Protein AF-A0A3D4BCI6-F1 (afdb_monomer_lite)

pLDDT: mean 90.03, std 11.07, range [47.66, 98.62]

Structure (mmCIF, N/CA/C/O backbone):
data_AF-A0A3D4BCI6-F1
#
_entry.id   AF-A0A3D4BCI6-F1
#
loop_
_atom_site.group_PDB
_atom_site.id
_atom_site.type_symbol
_atom_site.label_atom_id
_atom_site.label_alt_id
_atom_site.label_comp_id
_atom_site.label_asym_id
_atom_site.label_entity_id
_atom_site.label_seq_id
_atom_site.pdbx_PDB_ins_code
_atom_site.Cartn_x
_atom_site.Cartn_y
_atom_site.Cartn_z
_atom_site.occupancy
_atom_site.B_iso_or_equiv
_atom_site.auth_seq_id
_atom_site.auth_comp_id
_atom_site.auth_asym_id
_atom_site.auth_atom_id
_atom_site.pdbx_PDB_model_num
ATOM 1 N N . MET A 1 1 ? -15.503 10.669 13.303 1.00 95.12 1 MET A N 1
ATOM 2 C CA . MET A 1 1 ? -15.688 9.201 13.239 1.00 95.12 1 MET A CA 1
ATOM 3 C C . MET A 1 1 ? -15.491 8.519 14.585 1.00 95.12 1 MET A C 1
ATOM 5 O O . MET A 1 1 ? -16.188 7.546 14.824 1.00 95.12 1 MET A O 1
ATOM 9 N N . GLU A 1 2 ? -14.625 9.018 15.475 1.00 93.50 2 GLU A N 1
ATOM 10 C CA . GLU A 1 2 ? -14.423 8.429 16.815 1.00 93.50 2 GLU A CA 1
ATOM 11 C C . GLU A 1 2 ? -15.721 8.268 17.620 1.00 93.50 2 GLU A C 1
ATOM 13 O O . GLU A 1 2 ? -16.000 7.179 18.105 1.00 93.50 2 GLU A O 1
ATOM 18 N N . GLU A 1 3 ? -16.567 9.299 17.674 1.00 96.69 3 GLU A N 1
ATOM 19 C CA . GLU A 1 3 ? -17.867 9.229 18.364 1.00 96.69 3 GLU A CA 1
ATOM 20 C C . GLU A 1 3 ? -18.794 8.141 17.795 1.00 96.69 3 GLU A C 1
ATOM 22 O O . GLU A 1 3 ? -19.522 7.480 18.533 1.00 96.69 3 GLU A O 1
ATOM 27 N N . VAL A 1 4 ? -18.755 7.921 16.475 1.00 96.75 4 VAL A N 1
ATOM 28 C CA . VAL A 1 4 ? -19.547 6.877 15.806 1.00 96.75 4 VAL A CA 1
ATOM 29 C C . VAL A 1 4 ? -19.015 5.498 16.184 1.00 96.75 4 VAL A C 1
ATOM 31 O O . VAL A 1 4 ? -19.797 4.635 16.567 1.00 96.75 4 VAL A O 1
ATOM 34 N N . ALA A 1 5 ? -17.696 5.305 16.143 1.00 97.00 5 ALA A N 1
ATOM 35 C CA . ALA A 1 5 ? -17.065 4.056 16.560 1.00 97.00 5 ALA A CA 1
ATOM 36 C C . ALA A 1 5 ? -17.330 3.735 18.042 1.00 97.00 5 ALA A C 1
ATOM 38 O O . ALA A 1 5 ? -17.563 2.579 18.382 1.00 97.00 5 ALA A O 1
ATOM 39 N N . GLN A 1 6 ? -17.372 4.745 18.916 1.00 96.81 6 GLN A N 1
ATOM 40 C CA . GLN A 1 6 ? -17.729 4.568 20.328 1.00 96.81 6 GLN A CA 1
ATOM 41 C C . GLN A 1 6 ? -19.203 4.201 20.523 1.00 96.81 6 GLN A C 1
ATOM 43 O O . GLN A 1 6 ? -19.523 3.376 21.374 1.00 96.81 6 GLN A O 1
ATOM 48 N N . ARG A 1 7 ? -20.109 4.802 19.742 1.00 98.19 7 ARG A N 1
ATOM 49 C CA . ARG A 1 7 ? -21.543 4.483 19.793 1.00 98.19 7 ARG A CA 1
ATOM 50 C C . ARG A 1 7 ? -21.854 3.093 19.225 1.00 98.19 7 ARG A C 1
ATOM 52 O O . ARG A 1 7 ? -22.807 2.471 19.682 1.00 98.19 7 ARG A O 1
ATOM 59 N N . TYR A 1 8 ? -21.064 2.616 18.264 1.00 97.50 8 TYR A N 1
ATOM 60 C CA . TYR A 1 8 ? -21.244 1.325 17.595 1.00 97.50 8 TYR A CA 1
ATOM 61 C C . TYR A 1 8 ? -19.971 0.461 17.692 1.00 97.50 8 TYR A C 1
ATOM 63 O O . TYR A 1 8 ? -19.312 0.221 16.677 1.00 97.50 8 TYR A O 1
ATOM 71 N N . PRO A 1 9 ? -19.603 -0.024 18.895 1.00 96.75 9 PRO A N 1
ATOM 72 C CA . PRO A 1 9 ? -18.350 -0.758 19.116 1.00 96.75 9 PRO A CA 1
ATOM 73 C C . PRO A 1 9 ? -18.274 -2.092 18.353 1.00 96.75 9 PRO A C 1
ATOM 75 O O . PRO A 1 9 ? -17.184 -2.591 18.067 1.00 96.75 9 PRO A O 1
ATOM 78 N N . ASP A 1 10 ? -19.426 -2.658 17.987 1.00 97.38 10 ASP A N 1
ATOM 79 C CA . ASP A 1 10 ? -19.514 -3.920 17.250 1.00 97.38 10 ASP A CA 1
ATOM 80 C C . ASP A 1 10 ? -19.589 -3.763 15.73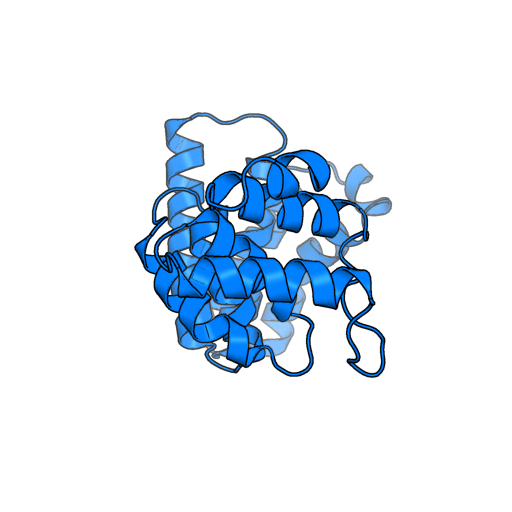1 1.00 97.38 10 ASP A C 1
ATOM 82 O O . ASP A 1 10 ? -19.433 -4.743 15.004 1.00 97.38 10 ASP A O 1
ATOM 86 N N . ASP A 1 11 ? -19.761 -2.537 15.235 1.00 98.19 11 ASP A N 1
ATOM 87 C CA . ASP A 1 11 ? -19.694 -2.263 13.805 1.00 98.19 11 ASP A CA 1
ATOM 88 C C . ASP A 1 11 ? -18.226 -2.139 13.372 1.00 98.19 11 ASP A C 1
ATOM 90 O O . ASP A 1 11 ? -17.582 -1.094 13.510 1.00 98.19 11 ASP A O 1
ATOM 94 N N . LEU A 1 12 ? -17.691 -3.231 12.827 1.00 98.50 12 LEU A N 1
ATOM 95 C CA . LEU A 1 12 ? -16.311 -3.314 12.349 1.00 98.50 12 LEU A CA 1
ATOM 96 C C . LEU A 1 12 ? -16.007 -2.343 11.197 1.00 98.50 12 LEU A C 1
ATOM 98 O O . LEU A 1 12 ? -14.863 -1.892 11.054 1.00 98.50 12 LEU A O 1
ATOM 102 N N . HIS A 1 13 ? -17.008 -1.968 10.395 1.00 97.94 13 HIS A N 1
ATOM 103 C CA . HIS A 1 13 ? -16.844 -0.942 9.368 1.00 97.94 13 HIS A CA 1
ATOM 104 C C . HIS A 1 13 ? -16.723 0.443 10.004 1.00 97.94 13 HIS A C 1
ATOM 106 O O . HIS A 1 13 ? -15.848 1.211 9.604 1.00 97.94 13 HIS A O 1
ATOM 112 N N . ALA A 1 14 ? -17.523 0.750 11.030 1.00 98.12 14 ALA A N 1
ATOM 113 C CA . ALA A 1 14 ? -17.400 1.995 11.788 1.00 98.12 14 ALA A CA 1
ATOM 114 C C . ALA A 1 14 ? -16.026 2.113 12.470 1.00 98.12 14 ALA A C 1
ATOM 116 O O . ALA A 1 14 ? -15.395 3.170 12.380 1.00 98.12 14 ALA A O 1
ATOM 117 N N . GLN A 1 15 ? -15.525 1.025 13.070 1.00 98.44 15 GLN A N 1
ATOM 118 C CA . GLN A 1 15 ? -14.171 0.980 13.639 1.00 98.44 15 GLN A CA 1
ATOM 119 C C . GLN A 1 15 ? -13.104 1.234 12.558 1.00 98.44 15 GLN A C 1
ATOM 121 O O . GLN A 1 15 ? -12.236 2.095 12.710 1.00 98.44 15 GLN A O 1
ATOM 126 N N . THR A 1 16 ? -13.208 0.549 11.415 1.00 98.38 16 THR A N 1
ATOM 127 C CA . THR A 1 16 ? -12.274 0.707 10.287 1.00 98.38 16 THR A CA 1
ATOM 128 C C . THR A 1 16 ? -12.272 2.135 9.734 1.00 98.38 16 THR A C 1
ATOM 130 O O . THR A 1 16 ? -11.212 2.709 9.485 1.00 98.38 16 THR A O 1
ATOM 133 N N . LEU A 1 17 ? -13.448 2.746 9.569 1.00 98.06 17 LEU A N 1
ATOM 134 C CA . LEU A 1 17 ? -13.576 4.124 9.091 1.00 98.06 17 LEU A CA 1
ATOM 135 C C . LEU A 1 17 ? -13.069 5.146 10.115 1.00 98.06 17 LEU A C 1
ATOM 137 O O . LEU A 1 17 ? -12.556 6.195 9.724 1.00 98.06 17 LEU A O 1
ATOM 141 N N . ALA A 1 18 ? -13.174 4.861 11.416 1.00 97.81 18 ALA A N 1
ATOM 142 C CA . ALA A 1 18 ? -12.564 5.695 12.445 1.00 97.81 18 ALA A CA 1
ATOM 143 C C . ALA A 1 18 ? -11.034 5.667 12.369 1.00 97.81 18 ALA A C 1
ATOM 145 O O . ALA A 1 18 ? -10.425 6.738 12.368 1.00 97.81 18 ALA A O 1
ATOM 146 N N . ALA A 1 19 ? -10.424 4.491 12.194 1.00 97.50 19 ALA A N 1
ATOM 147 C CA . ALA A 1 19 ? -8.986 4.378 11.947 1.00 97.50 19 ALA A CA 1
ATOM 148 C C . ALA A 1 19 ? -8.566 5.145 10.680 1.00 97.50 19 ALA A C 1
ATOM 150 O O . ALA A 1 19 ? -7.650 5.966 10.724 1.00 97.50 19 ALA A O 1
ATOM 151 N N . ALA A 1 20 ? -9.289 4.961 9.570 1.00 96.50 20 ALA A N 1
ATOM 152 C CA . ALA A 1 20 ? -9.023 5.668 8.316 1.00 96.50 20 ALA A CA 1
ATOM 153 C C . ALA A 1 20 ? -9.129 7.198 8.462 1.00 96.50 20 ALA A C 1
ATOM 155 O O . ALA A 1 20 ? -8.315 7.946 7.915 1.00 96.50 20 ALA A O 1
ATOM 156 N N . ALA A 1 21 ? -10.105 7.686 9.233 1.00 95.81 21 ALA A N 1
ATOM 157 C CA . ALA A 1 21 ? -10.249 9.110 9.514 1.00 95.81 21 ALA A CA 1
ATOM 158 C C . ALA A 1 21 ? -9.054 9.663 10.309 1.00 95.81 21 ALA A C 1
ATOM 160 O O . ALA A 1 21 ? -8.553 10.732 9.967 1.00 95.81 21 ALA A O 1
ATOM 161 N N . MET A 1 22 ? -8.559 8.931 11.315 1.00 95.50 22 MET A N 1
ATOM 162 C CA . MET A 1 22 ? -7.341 9.303 12.052 1.00 95.50 22 MET A CA 1
ATOM 163 C C . MET A 1 22 ? -6.108 9.310 11.140 1.00 95.50 22 MET A C 1
ATOM 165 O O . MET A 1 22 ? -5.292 10.227 11.193 1.00 95.50 22 MET A O 1
ATOM 169 N N . MET A 1 23 ? -5.975 8.321 10.255 1.00 95.00 23 MET A N 1
ATOM 170 C CA . MET A 1 23 ? -4.878 8.270 9.284 1.00 95.00 23 MET A CA 1
ATOM 171 C C . MET A 1 23 ? -4.878 9.502 8.364 1.00 95.00 23 MET A C 1
ATOM 173 O O . MET A 1 23 ? -3.828 10.104 8.131 1.00 95.00 23 MET A O 1
ATOM 177 N N . ASN A 1 24 ? -6.050 9.944 7.903 1.00 92.88 24 ASN A N 1
ATOM 178 C CA . ASN A 1 24 ? -6.176 11.095 7.007 1.00 92.88 24 ASN A CA 1
ATOM 179 C C . ASN A 1 24 ? -5.836 12.445 7.666 1.00 92.88 24 ASN A C 1
ATOM 181 O O . ASN A 1 24 ? -5.431 13.376 6.968 1.00 92.88 24 ASN A O 1
ATOM 185 N N . THR A 1 25 ? -5.937 12.574 8.993 1.00 91.25 25 THR A N 1
ATOM 186 C CA . THR A 1 25 ? -5.617 13.827 9.706 1.00 91.25 25 THR A CA 1
ATOM 187 C C . THR A 1 25 ? -4.131 13.988 10.043 1.00 91.25 25 THR A C 1
ATOM 189 O O . THR A 1 25 ? -3.723 15.041 10.530 1.00 91.25 25 THR A O 1
ATOM 192 N N . THR A 1 26 ? -3.286 12.999 9.730 1.00 84.31 26 THR A N 1
ATOM 193 C CA . THR A 1 26 ? -1.854 12.984 10.108 1.00 84.31 26 THR A CA 1
ATOM 194 C C . THR A 1 26 ? -0.887 13.205 8.944 1.00 84.31 26 THR A C 1
ATOM 196 O O . THR A 1 26 ? 0.327 13.091 9.112 1.00 84.31 26 THR A O 1
ATOM 199 N N . ARG A 1 27 ? -1.401 13.546 7.752 1.00 84.25 27 ARG A N 1
ATOM 200 C CA . ARG A 1 27 ? -0.608 13.736 6.518 1.00 84.25 27 ARG A CA 1
ATOM 201 C C . ARG A 1 27 ? 0.323 12.553 6.198 1.00 84.25 27 ARG A C 1
ATOM 203 O O . ARG A 1 27 ? 1.381 12.765 5.615 1.00 84.25 27 ARG A O 1
ATOM 210 N N . TRP A 1 28 ? -0.072 11.331 6.565 1.00 80.12 28 TRP A N 1
ATOM 211 C CA . TRP A 1 28 ? 0.686 10.099 6.297 1.00 80.12 28 TRP A CA 1
ATOM 212 C C . TRP A 1 28 ? 2.070 10.038 6.970 1.00 80.12 28 TRP A C 1
ATOM 214 O O . TRP A 1 28 ? 2.946 9.287 6.551 1.00 80.12 28 TRP A O 1
ATOM 224 N N . VAL A 1 29 ? 2.274 10.810 8.044 1.00 88.19 29 VAL A N 1
ATOM 225 C CA . VAL A 1 29 ? 3.477 10.742 8.885 1.00 88.19 29 VAL A CA 1
ATOM 226 C C . VAL A 1 29 ? 3.119 10.013 10.178 1.00 88.19 29 VAL A C 1
ATOM 228 O O . VAL A 1 29 ? 2.833 10.647 11.190 1.00 88.19 29 VAL A O 1
ATOM 231 N N . TYR A 1 30 ? 3.095 8.681 10.137 1.00 93.69 30 TYR A N 1
ATOM 232 C CA . TYR A 1 30 ? 2.622 7.844 11.250 1.00 93.69 30 TYR A CA 1
ATOM 233 C C . TYR A 1 30 ? 3.707 7.537 12.291 1.00 93.69 30 TYR A C 1
ATOM 235 O O . TYR A 1 30 ? 3.432 7.475 13.490 1.00 93.69 30 TYR A O 1
ATOM 243 N N . TRP A 1 31 ? 4.951 7.400 11.850 1.00 94.81 31 TRP A N 1
ATOM 244 C CA . TRP A 1 31 ? 6.077 7.003 12.692 1.00 94.81 31 TRP A CA 1
ATOM 245 C C . TRP A 1 31 ? 7.062 8.164 12.834 1.00 94.81 31 TRP A C 1
ATOM 247 O O . TRP A 1 31 ? 7.211 8.997 11.932 1.00 94.81 31 TRP A O 1
ATOM 257 N N . ASN A 1 32 ? 7.705 8.268 13.991 1.00 94.25 32 ASN A N 1
ATOM 258 C CA . ASN A 1 32 ? 8.796 9.208 14.215 1.00 94.25 32 ASN A CA 1
ATOM 259 C C . ASN A 1 32 ? 10.079 8.701 13.535 1.00 94.25 32 ASN A C 1
ATOM 261 O O . ASN A 1 32 ? 10.172 7.550 13.112 1.00 94.25 32 ASN A O 1
ATOM 265 N N . LYS A 1 33 ? 11.093 9.567 13.418 1.00 91.44 33 LYS A N 1
ATOM 266 C CA . LYS A 1 33 ? 12.367 9.214 12.758 1.00 91.44 33 LYS A CA 1
ATOM 267 C C . LYS A 1 33 ? 13.111 8.070 13.451 1.00 91.44 33 LYS A C 1
ATOM 269 O O . LYS A 1 33 ? 13.842 7.344 12.790 1.00 91.44 33 LYS A O 1
ATOM 274 N N . ASP A 1 34 ? 12.930 7.932 14.760 1.00 93.56 34 ASP A N 1
ATOM 275 C CA . ASP A 1 34 ? 13.477 6.840 15.569 1.00 93.56 34 ASP A CA 1
ATOM 276 C C . ASP A 1 34 ? 12.656 5.542 15.461 1.00 93.56 34 ASP A C 1
ATOM 278 O O . ASP A 1 34 ? 13.017 4.543 16.074 1.00 93.56 34 ASP A O 1
ATOM 282 N N . GLY A 1 35 ? 11.572 5.550 14.676 1.00 92.75 35 GLY A N 1
ATOM 283 C CA . GLY A 1 35 ? 10.663 4.428 14.476 1.00 92.75 35 GLY A CA 1
ATOM 284 C C . GLY A 1 35 ? 9.592 4.256 15.547 1.00 92.75 35 GLY A C 1
ATOM 285 O O . GLY A 1 35 ? 8.781 3.344 15.415 1.00 92.75 35 GLY A O 1
ATOM 286 N N . SER A 1 36 ? 9.538 5.118 16.567 1.00 95.25 36 SER A N 1
ATOM 287 C CA . SER A 1 36 ? 8.447 5.097 17.548 1.00 95.25 36 SER A CA 1
ATOM 288 C C . SER A 1 36 ? 7.122 5.553 16.913 1.00 95.25 36 SER A C 1
ATOM 290 O O . SER A 1 36 ? 7.121 6.445 16.052 1.00 95.25 36 SER A O 1
ATOM 292 N N . PRO A 1 37 ? 5.974 4.966 17.292 1.00 95.12 37 PRO A N 1
ATOM 293 C CA . PRO A 1 37 ? 4.683 5.435 16.809 1.00 95.12 37 PRO A CA 1
ATOM 294 C C . PRO A 1 37 ? 4.356 6.806 17.408 1.00 95.12 37 PRO A C 1
ATOM 296 O O . PRO A 1 37 ? 4.706 7.129 18.543 1.00 95.12 37 PRO A O 1
ATOM 299 N N . LYS A 1 38 ? 3.639 7.640 16.654 1.00 94.44 38 LYS A N 1
ATOM 300 C CA . LYS A 1 38 ? 2.977 8.814 17.240 1.00 94.44 38 LYS A CA 1
ATOM 301 C C . LYS A 1 38 ? 1.773 8.365 18.081 1.00 94.44 38 LYS A C 1
ATOM 303 O O . LYS A 1 38 ? 1.166 7.352 17.741 1.00 94.44 38 LYS A O 1
ATOM 308 N N . PRO A 1 39 ? 1.313 9.156 19.069 1.00 94.00 39 PRO A N 1
ATOM 309 C CA . PRO A 1 39 ? 0.165 8.773 19.900 1.00 94.00 39 PRO A CA 1
ATOM 310 C C . PRO A 1 39 ? -1.111 8.447 19.107 1.00 94.00 39 PRO A C 1
ATOM 312 O O . PRO A 1 39 ? -1.875 7.557 19.461 1.00 94.00 39 PRO A O 1
ATOM 315 N N . ILE A 1 40 ? -1.359 9.160 18.004 1.00 94.06 40 ILE A N 1
ATOM 316 C CA . ILE A 1 40 ? -2.496 8.874 17.115 1.00 94.06 40 ILE A CA 1
ATOM 317 C C . ILE A 1 40 ? -2.308 7.579 16.311 1.00 94.06 40 ILE A C 1
ATOM 319 O O . ILE A 1 40 ? -3.288 6.902 16.018 1.00 94.06 40 ILE A O 1
ATOM 323 N N . THR A 1 41 ? -1.062 7.213 16.009 1.00 95.69 41 THR A N 1
ATOM 324 C CA . THR A 1 41 ? -0.702 5.975 15.310 1.00 95.69 41 THR A CA 1
ATOM 325 C C . THR A 1 41 ? -0.986 4.756 16.154 1.00 95.69 41 THR A C 1
ATOM 327 O O . THR A 1 41 ? -1.620 3.831 15.664 1.00 95.69 41 THR A O 1
ATOM 330 N N . GLU A 1 42 ? -0.617 4.784 17.434 1.00 95.56 42 GLU A N 1
ATOM 331 C CA . GLU A 1 42 ? -0.949 3.703 18.369 1.00 95.56 42 GLU A CA 1
ATOM 332 C C . GLU A 1 42 ? -2.460 3.444 18.401 1.00 95.56 42 GLU A C 1
ATOM 334 O O . GLU A 1 42 ? -2.894 2.298 18.322 1.00 95.56 42 GLU A O 1
ATOM 339 N N . LYS A 1 43 ? -3.268 4.514 18.420 1.00 95.69 43 LYS A N 1
ATOM 340 C CA . LYS A 1 43 ? -4.732 4.412 18.435 1.00 95.69 43 LYS A CA 1
ATOM 341 C C . LYS A 1 43 ? -5.290 3.728 17.190 1.00 95.69 43 LYS A C 1
ATOM 343 O O . LYS A 1 43 ? -6.058 2.779 17.324 1.00 95.69 43 LYS A O 1
ATOM 348 N N . PHE A 1 44 ? -4.948 4.202 15.988 1.00 96.44 44 PHE A N 1
ATOM 349 C CA . PHE A 1 44 ? -5.527 3.615 14.776 1.00 96.44 44 PHE A CA 1
ATOM 350 C C . PHE A 1 44 ? -4.940 2.238 14.451 1.00 96.44 44 PHE A C 1
ATOM 352 O O . PHE A 1 44 ? -5.660 1.411 13.902 1.00 96.44 44 PHE A O 1
ATOM 359 N N . VAL A 1 45 ? -3.678 1.960 14.807 1.00 97.62 45 VAL A N 1
ATOM 360 C CA . VAL A 1 45 ? -3.079 0.623 14.652 1.00 97.62 45 VAL A CA 1
ATOM 361 C C . VAL A 1 45 ? -3.810 -0.378 15.540 1.00 97.62 45 VAL A C 1
ATOM 363 O O . VAL A 1 45 ? -4.317 -1.365 15.018 1.00 97.62 45 VAL A O 1
ATOM 366 N N . ALA A 1 46 ? -3.967 -0.081 16.835 1.00 97.31 46 ALA A N 1
ATOM 367 C CA . ALA A 1 46 ? -4.688 -0.956 17.760 1.00 97.31 46 ALA A CA 1
ATOM 368 C C . ALA A 1 46 ? -6.142 -1.188 17.318 1.00 97.31 46 ALA A C 1
ATOM 370 O O . ALA A 1 46 ? -6.668 -2.295 17.423 1.00 97.31 46 ALA A O 1
ATOM 371 N N . LEU A 1 47 ? -6.789 -0.153 16.772 1.00 97.62 47 LEU A N 1
ATOM 372 C CA . LEU A 1 47 ? -8.148 -0.266 16.256 1.00 97.62 47 LEU A CA 1
ATOM 373 C C . LEU A 1 47 ? -8.232 -1.198 15.038 1.00 97.62 47 LEU A C 1
ATOM 375 O O . LEU A 1 47 ? -9.116 -2.049 14.976 1.00 97.62 47 LEU A O 1
ATOM 379 N N . LEU A 1 48 ? -7.305 -1.068 14.084 1.00 98.50 48 LEU A N 1
ATOM 380 C CA . LEU A 1 48 ? -7.234 -1.945 12.912 1.00 98.50 48 LEU A CA 1
ATOM 381 C C . LEU A 1 48 ? -6.906 -3.390 13.304 1.00 98.50 48 LEU A C 1
ATOM 383 O O . LEU A 1 48 ? -7.502 -4.310 12.752 1.00 98.50 48 LEU A O 1
ATOM 387 N N . GLU A 1 49 ? -6.001 -3.596 14.262 1.00 98.38 49 GLU A N 1
ATOM 388 C CA . GLU A 1 49 ? -5.645 -4.924 14.775 1.00 98.38 49 GLU A CA 1
ATOM 389 C C . GLU A 1 49 ? -6.833 -5.599 15.460 1.00 98.38 49 GLU A C 1
ATOM 391 O O . GLU A 1 49 ? -7.134 -6.750 15.150 1.00 98.38 49 GLU A O 1
ATOM 396 N N . SER A 1 50 ? -7.573 -4.860 16.293 1.00 98.19 50 SER A N 1
ATOM 397 C CA . SER A 1 50 ? -8.805 -5.356 16.914 1.00 98.19 50 SER A CA 1
ATOM 398 C C . SER A 1 50 ? -9.850 -5.767 15.873 1.00 98.19 50 SER A C 1
ATOM 400 O O . SER A 1 50 ? -10.506 -6.798 16.019 1.00 98.19 50 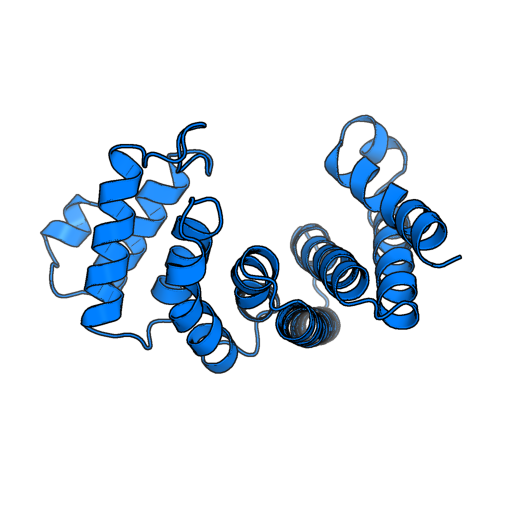SER A O 1
ATOM 402 N N . VAL A 1 51 ? -9.994 -5.002 14.786 1.00 98.62 51 VAL A N 1
ATOM 403 C CA . VAL A 1 51 ? -10.902 -5.380 13.696 1.00 98.62 51 VAL A CA 1
ATOM 404 C C . VAL A 1 51 ? -10.402 -6.626 12.961 1.00 98.62 51 VAL A C 1
ATOM 406 O O . VAL A 1 51 ? -11.204 -7.514 12.700 1.00 98.62 51 VAL A O 1
ATOM 409 N N . ILE A 1 52 ? -9.103 -6.730 12.663 1.00 98.56 52 ILE A N 1
ATOM 410 C CA . ILE A 1 52 ? -8.513 -7.902 11.988 1.00 98.56 52 ILE A CA 1
ATOM 411 C C . ILE A 1 52 ? -8.685 -9.178 12.820 1.00 98.56 52 ILE A C 1
ATOM 413 O O . ILE A 1 52 ? -8.909 -10.244 12.248 1.00 98.56 52 ILE A O 1
ATOM 417 N N . GLU A 1 53 ? -8.572 -9.084 14.145 1.00 98.25 53 GLU A N 1
ATOM 418 C CA . GLU A 1 53 ? -8.796 -10.210 15.055 1.00 98.25 53 GLU A CA 1
ATOM 419 C C . GLU A 1 53 ? -10.249 -10.702 15.005 1.00 98.25 53 GLU A C 1
ATOM 421 O O . GLU A 1 53 ? -10.497 -11.908 15.016 1.00 98.25 53 GLU A O 1
ATOM 426 N N . ARG A 1 54 ? -11.210 -9.776 14.899 1.00 98.38 54 ARG A N 1
ATOM 427 C CA . ARG A 1 54 ? -12.650 -10.080 14.870 1.00 98.38 54 ARG A CA 1
ATOM 428 C C . ARG A 1 54 ? -13.139 -10.533 13.495 1.00 98.38 54 ARG A C 1
ATOM 430 O O . ARG A 1 54 ? -13.955 -11.446 13.415 1.00 98.38 54 ARG A O 1
ATOM 437 N N . ASP A 1 55 ? -12.656 -9.902 12.429 1.00 98.25 55 ASP A N 1
ATOM 438 C CA . ASP A 1 55 ? -12.931 -10.279 11.044 1.00 98.25 55 ASP A CA 1
ATOM 439 C C . ASP A 1 55 ? -11.733 -9.947 10.129 1.00 98.25 55 ASP A C 1
ATOM 441 O O . ASP A 1 55 ? -11.567 -8.811 9.666 1.00 98.25 55 ASP A O 1
ATOM 445 N N . PRO A 1 56 ? -10.901 -10.946 9.787 1.00 97.75 56 PRO A N 1
ATOM 446 C CA . PRO A 1 56 ? -9.744 -10.737 8.928 1.00 97.75 56 PRO A CA 1
ATOM 447 C C . PRO A 1 56 ? -10.115 -10.575 7.446 1.00 97.75 56 PRO A C 1
ATOM 449 O O . PRO A 1 56 ? -9.219 -10.343 6.630 1.00 97.75 56 PRO A O 1
ATOM 452 N N . THR A 1 57 ? -11.386 -10.726 7.060 1.00 97.06 57 THR A N 1
ATOM 453 C CA . THR A 1 57 ? -11.837 -10.690 5.658 1.00 97.06 57 THR A CA 1
ATOM 454 C C . THR A 1 57 ? -12.214 -9.291 5.176 1.00 97.06 57 THR A C 1
ATOM 456 O O . THR A 1 57 ? -12.402 -9.079 3.978 1.00 97.06 57 THR A O 1
ATOM 459 N N . LEU A 1 58 ? -12.245 -8.300 6.073 1.00 97.38 58 LEU A N 1
ATOM 460 C CA . LEU A 1 58 ? -12.574 -6.926 5.714 1.00 97.38 58 LEU A CA 1
ATOM 461 C C . LEU A 1 58 ? -11.472 -6.284 4.864 1.00 97.38 58 LEU A C 1
ATOM 463 O O . LEU A 1 58 ? -10.386 -5.933 5.340 1.00 97.38 58 LEU A O 1
ATOM 467 N N . THR A 1 59 ? -11.779 -6.087 3.581 1.00 96.75 59 THR A N 1
ATOM 468 C CA . THR A 1 59 ? -10.887 -5.478 2.583 1.00 96.75 59 THR A CA 1
ATOM 469 C C . THR A 1 59 ? -10.342 -4.128 3.045 1.00 96.75 59 THR A C 1
ATOM 471 O O . THR A 1 59 ? -9.136 -3.898 2.982 1.00 96.75 59 THR A O 1
ATOM 474 N N . GLY A 1 60 ? -11.214 -3.248 3.552 1.00 96.12 60 GLY A N 1
ATOM 475 C CA . GLY A 1 60 ? -10.826 -1.911 4.011 1.00 96.12 60 GLY A CA 1
ATOM 476 C C . GLY A 1 60 ? -9.812 -1.954 5.153 1.00 96.12 60 GLY A C 1
ATOM 477 O O . GLY A 1 60 ? -8.814 -1.242 5.116 1.00 96.12 60 GLY A O 1
ATOM 478 N N . THR A 1 61 ? -10.013 -2.836 6.130 1.00 98.31 61 THR A N 1
ATOM 479 C CA . THR A 1 61 ? -9.127 -2.965 7.292 1.00 98.31 61 THR A CA 1
ATOM 480 C C . THR A 1 61 ? -7.754 -3.492 6.892 1.00 98.31 61 THR A C 1
ATOM 482 O O . THR A 1 61 ? -6.742 -2.911 7.278 1.00 98.31 61 THR A O 1
ATOM 485 N N . ASN A 1 62 ? -7.698 -4.540 6.060 1.00 98.38 62 ASN A N 1
ATOM 486 C CA . ASN A 1 62 ? -6.425 -5.065 5.555 1.00 98.38 62 ASN A CA 1
ATOM 487 C C . ASN A 1 62 ? -5.671 -4.006 4.732 1.00 98.38 62 ASN A C 1
ATOM 489 O O . ASN A 1 62 ? -4.458 -3.873 4.878 1.00 98.38 62 ASN A O 1
ATOM 493 N N . HIS A 1 63 ? -6.385 -3.230 3.911 1.00 97.62 63 HIS A N 1
ATOM 494 C CA . HIS A 1 63 ? -5.827 -2.114 3.147 1.00 97.62 63 HIS A CA 1
ATOM 495 C C . HIS A 1 63 ? -5.220 -1.031 4.051 1.00 97.62 63 HIS A C 1
ATOM 497 O O . HIS A 1 63 ? -4.042 -0.705 3.905 1.00 97.62 63 HIS A O 1
ATOM 503 N N . TYR A 1 64 ? -5.982 -0.502 5.011 1.00 97.81 64 TYR A N 1
ATOM 504 C CA . TYR A 1 64 ? -5.483 0.542 5.908 1.00 97.81 64 TYR A CA 1
ATOM 505 C C . TYR A 1 64 ? -4.355 0.045 6.813 1.00 97.81 64 TYR A C 1
ATOM 507 O O . TYR A 1 64 ? -3.414 0.791 7.072 1.00 97.81 64 TYR A O 1
ATOM 515 N N . TYR A 1 65 ? -4.391 -1.219 7.241 1.00 98.44 65 TYR A N 1
ATOM 516 C CA . TYR A 1 65 ? -3.328 -1.786 8.066 1.00 98.44 65 TYR A CA 1
ATOM 517 C C . TYR A 1 65 ? -1.996 -1.889 7.321 1.00 98.44 65 TYR A C 1
ATOM 519 O O . TYR A 1 65 ? -0.961 -1.574 7.900 1.00 98.44 65 TYR A O 1
ATOM 527 N N . ILE A 1 66 ? -2.008 -2.244 6.028 1.00 98.19 66 ILE A N 1
ATOM 528 C CA . ILE A 1 66 ? -0.797 -2.215 5.193 1.00 98.19 66 ILE A CA 1
ATOM 529 C C . ILE A 1 66 ? -0.158 -0.823 5.235 1.00 98.19 66 ILE A C 1
ATOM 531 O O . ILE A 1 66 ? 1.009 -0.700 5.599 1.00 98.19 66 ILE A O 1
ATOM 535 N N . HIS A 1 67 ? -0.935 0.223 4.951 1.00 96.75 67 HIS A N 1
ATOM 536 C CA . HIS A 1 67 ? -0.439 1.599 4.982 1.00 96.75 67 HIS A CA 1
ATOM 537 C C . HIS A 1 67 ? 0.022 2.048 6.370 1.00 96.75 67 HIS A C 1
ATOM 539 O O . HIS A 1 67 ? 1.014 2.765 6.503 1.00 96.75 67 HIS A O 1
ATOM 545 N N . ALA A 1 68 ? -0.679 1.623 7.420 1.00 96.75 68 ALA A N 1
ATOM 546 C CA . ALA A 1 68 ? -0.322 1.954 8.791 1.00 96.75 68 ALA A CA 1
ATOM 547 C C . ALA A 1 68 ? 1.085 1.450 9.153 1.00 96.75 68 ALA A C 1
ATOM 549 O O . ALA A 1 68 ? 1.832 2.161 9.828 1.00 96.75 68 ALA A O 1
ATOM 550 N N . VAL A 1 69 ? 1.469 0.255 8.687 1.00 97.38 69 VAL A N 1
ATOM 551 C CA . VAL A 1 69 ? 2.710 -0.418 9.111 1.00 97.38 69 VAL A CA 1
ATOM 552 C C . VAL A 1 69 ? 3.833 -0.409 8.069 1.00 97.38 69 VAL A C 1
ATOM 554 O O . VAL A 1 69 ? 4.970 -0.698 8.422 1.00 97.38 69 VAL A O 1
ATOM 557 N N . GLU A 1 70 ? 3.585 -0.044 6.806 1.00 95.81 70 GLU A N 1
ATOM 558 C CA . GLU A 1 70 ? 4.606 -0.103 5.738 1.00 95.81 70 GLU A CA 1
ATOM 559 C C . GLU A 1 70 ? 5.866 0.721 6.046 1.00 95.81 70 GLU A C 1
ATOM 561 O O . GLU A 1 70 ? 6.985 0.327 5.710 1.00 95.81 70 GLU A O 1
ATOM 566 N N . SER A 1 71 ? 5.693 1.857 6.723 1.00 91.88 71 SER A N 1
ATOM 567 C CA . SER A 1 71 ? 6.771 2.776 7.095 1.00 91.88 71 SER A CA 1
ATOM 568 C C . SER A 1 71 ? 7.316 2.556 8.511 1.00 91.88 71 SER A C 1
ATOM 570 O O . SER A 1 71 ? 8.235 3.272 8.910 1.00 91.88 71 SER A O 1
ATOM 572 N N . SER A 1 72 ? 6.805 1.563 9.248 1.00 94.94 72 SER A N 1
ATOM 573 C CA . SER A 1 72 ? 7.272 1.232 10.598 1.00 94.94 72 SER A CA 1
ATOM 574 C C . SER A 1 72 ? 8.627 0.506 10.579 1.00 94.94 72 SER A C 1
ATOM 576 O O . SER A 1 72 ? 9.165 0.163 9.519 1.00 94.94 72 SER A O 1
ATOM 578 N N . GLN A 1 73 ? 9.185 0.247 11.767 1.00 95.38 73 GLN A N 1
ATOM 579 C CA . GLN A 1 73 ? 10.338 -0.651 11.944 1.00 95.38 73 GLN A CA 1
ATOM 580 C C . GLN A 1 73 ? 9.966 -2.141 11.875 1.00 95.38 73 GLN A C 1
ATOM 582 O O . GLN A 1 73 ? 10.842 -2.999 11.811 1.00 95.38 73 GLN A O 1
ATOM 587 N N . THR A 1 74 ? 8.673 -2.455 11.859 1.00 95.69 74 THR A N 1
ATOM 588 C CA . THR A 1 74 ? 8.118 -3.812 11.860 1.00 95.69 74 THR A CA 1
ATOM 589 C C . THR A 1 74 ? 7.140 -4.024 10.694 1.00 95.69 74 THR A C 1
ATOM 591 O O . THR A 1 74 ? 6.019 -4.494 10.899 1.00 95.69 74 THR A O 1
ATOM 594 N N . PRO A 1 75 ? 7.529 -3.737 9.433 1.00 97.38 75 PRO A N 1
ATOM 595 C CA . PRO A 1 75 ? 6.628 -3.876 8.284 1.00 97.38 75 PRO A CA 1
ATOM 596 C C . PRO A 1 75 ? 6.168 -5.327 8.060 1.00 97.38 75 PRO A C 1
ATOM 598 O O . PRO A 1 75 ? 5.150 -5.565 7.412 1.00 97.38 75 PRO A O 1
ATOM 601 N N . SER A 1 76 ? 6.877 -6.310 8.630 1.00 98.06 76 SER A N 1
ATOM 602 C CA . SER A 1 76 ? 6.489 -7.724 8.624 1.00 98.06 76 SER A CA 1
ATOM 603 C C . SER A 1 76 ? 5.118 -7.987 9.250 1.00 98.06 76 SER A C 1
ATOM 605 O O . SER A 1 76 ? 4.452 -8.935 8.831 1.00 98.06 76 SER A O 1
ATOM 607 N N . LEU A 1 77 ? 4.649 -7.129 10.165 1.00 97.75 77 LEU A N 1
ATOM 608 C CA . LEU A 1 77 ? 3.294 -7.206 10.721 1.00 97.75 77 LEU A CA 1
ATOM 609 C C . LEU A 1 77 ? 2.218 -7.117 9.630 1.00 97.75 77 LEU A C 1
ATOM 611 O O . LEU A 1 77 ? 1.181 -7.765 9.728 1.00 97.75 77 LEU A O 1
ATOM 615 N N . GLY A 1 78 ? 2.480 -6.388 8.542 1.00 98.38 78 GLY A N 1
ATOM 616 C CA . GLY A 1 78 ? 1.541 -6.231 7.432 1.00 98.38 78 GLY A CA 1
ATOM 617 C C . GLY A 1 78 ? 1.444 -7.442 6.499 1.00 98.38 78 GLY A C 1
ATOM 618 O O . GLY A 1 78 ? 0.546 -7.483 5.657 1.00 98.38 78 GLY A O 1
ATOM 619 N N . VAL A 1 79 ? 2.333 -8.440 6.611 1.00 98.56 79 VAL A N 1
ATOM 620 C CA . VAL A 1 79 ? 2.406 -9.566 5.656 1.00 98.56 79 VAL A CA 1
ATOM 621 C C . VAL A 1 79 ? 1.104 -10.375 5.585 1.00 98.56 79 VAL A C 1
ATOM 623 O O . VAL A 1 79 ? 0.650 -10.632 4.465 1.00 98.56 79 VAL A O 1
ATOM 626 N N . PRO A 1 80 ? 0.457 -10.760 6.705 1.00 98.38 80 PRO A N 1
ATOM 627 C CA . PRO A 1 80 ? -0.822 -11.464 6.651 1.00 98.38 80 PRO A CA 1
ATOM 628 C C . PRO A 1 80 ? -1.904 -10.654 5.927 1.00 98.38 80 PRO A C 1
ATOM 630 O O . PRO A 1 80 ? -2.629 -11.204 5.098 1.00 98.38 80 PRO A O 1
ATOM 633 N N . SER A 1 81 ? -1.971 -9.343 6.176 1.00 98.38 81 SER A N 1
ATOM 634 C CA . SER A 1 81 ? -2.941 -8.460 5.520 1.00 98.38 81 SER A CA 1
ATOM 635 C C . SER A 1 81 ? -2.658 -8.288 4.030 1.00 98.38 81 SER A C 1
ATOM 637 O O . SER A 1 81 ? -3.587 -8.357 3.231 1.00 98.38 81 SER A O 1
ATOM 639 N N . ALA A 1 82 ? -1.388 -8.181 3.630 1.00 97.75 82 ALA A N 1
ATOM 640 C CA . ALA A 1 82 ? -0.977 -8.172 2.226 1.00 97.75 82 ALA A CA 1
ATOM 641 C C . ALA A 1 82 ? -1.399 -9.460 1.493 1.00 97.75 82 ALA A C 1
ATOM 643 O O . ALA A 1 82 ? -1.978 -9.404 0.410 1.00 97.75 82 ALA A O 1
ATOM 644 N N . VAL A 1 83 ? -1.174 -10.631 2.100 1.00 96.81 83 VAL A N 1
ATOM 645 C CA . VAL A 1 83 ? -1.577 -11.924 1.517 1.00 96.81 83 VAL A CA 1
ATOM 646 C C . VAL A 1 83 ? -3.099 -12.045 1.389 1.00 96.81 83 VAL A C 1
ATOM 648 O O . VAL A 1 83 ? -3.584 -12.530 0.366 1.00 96.81 83 VAL A O 1
ATOM 651 N N . ARG A 1 84 ? -3.859 -11.618 2.405 1.00 96.50 84 ARG A N 1
ATOM 652 C CA . ARG A 1 84 ? -5.330 -11.638 2.367 1.00 96.50 84 ARG A CA 1
ATOM 653 C C . ARG A 1 84 ? -5.874 -10.684 1.312 1.00 96.50 84 ARG A C 1
ATOM 655 O O . ARG A 1 84 ? -6.678 -11.097 0.481 1.00 96.50 84 ARG A O 1
ATOM 662 N N . LEU A 1 85 ? -5.406 -9.437 1.306 1.00 95.19 85 LEU A N 1
ATOM 663 C CA . LEU A 1 85 ? -5.919 -8.398 0.418 1.00 95.19 85 LEU A CA 1
ATOM 664 C C . LEU A 1 85 ? -5.757 -8.764 -1.060 1.00 95.19 85 LEU A C 1
ATOM 666 O O . LEU A 1 85 ? -6.697 -8.583 -1.831 1.00 95.19 85 LEU A O 1
ATOM 670 N N . GLY A 1 86 ? -4.629 -9.382 -1.428 1.00 90.62 86 GLY A N 1
ATOM 671 C CA . GLY A 1 86 ? -4.398 -9.867 -2.792 1.00 90.62 86 GLY A CA 1
ATOM 672 C C . GLY A 1 86 ? -5.420 -10.905 -3.282 1.00 90.62 86 GLY A C 1
ATOM 673 O O . GLY A 1 86 ? -5.543 -11.104 -4.486 1.00 90.62 86 GLY A O 1
ATOM 674 N N . LYS A 1 87 ? -6.161 -11.555 -2.373 1.00 92.00 87 LYS A N 1
ATOM 675 C CA . LYS A 1 87 ? -7.262 -12.479 -2.696 1.00 92.00 87 LYS A CA 1
ATOM 676 C C . LYS A 1 87 ? -8.639 -11.817 -2.602 1.00 92.00 87 LYS A C 1
ATOM 678 O O . LYS A 1 87 ? -9.541 -12.198 -3.338 1.00 92.00 87 LYS A O 1
ATOM 683 N N . LEU A 1 88 ? -8.805 -10.856 -1.691 1.00 92.88 88 LEU A N 1
ATOM 684 C CA . LEU A 1 88 ? -10.093 -10.224 -1.382 1.00 92.88 88 LEU A CA 1
ATOM 685 C C . LEU A 1 88 ? -10.540 -9.193 -2.429 1.00 92.88 88 LEU A C 1
ATOM 687 O O . LEU A 1 88 ? -11.738 -8.974 -2.587 1.00 92.88 88 LEU A O 1
ATOM 691 N N . ALA A 1 89 ? -9.606 -8.540 -3.125 1.00 85.25 89 ALA A N 1
ATOM 692 C CA . ALA A 1 89 ? -9.921 -7.437 -4.034 1.00 85.25 89 ALA A CA 1
ATOM 693 C C . ALA A 1 89 ? -9.133 -7.512 -5.356 1.00 85.25 89 ALA A C 1
ATOM 695 O O . ALA A 1 89 ? -8.223 -6.714 -5.568 1.00 85.25 89 ALA A O 1
ATOM 696 N N . PRO A 1 90 ? -9.482 -8.443 -6.266 1.00 81.06 90 PRO A N 1
ATOM 697 C CA . PRO 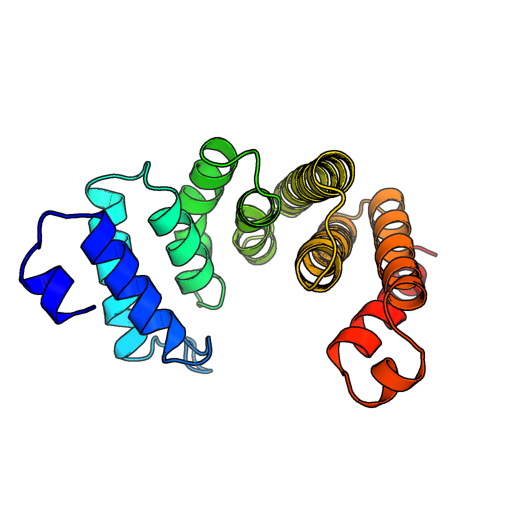A 1 90 ? -8.744 -8.651 -7.514 1.00 81.06 90 PRO A CA 1
ATOM 698 C C . PRO A 1 90 ? -9.052 -7.627 -8.625 1.00 81.06 90 PRO A C 1
ATOM 700 O O . PRO A 1 90 ? -8.375 -7.642 -9.644 1.00 81.06 90 PRO A O 1
ATOM 703 N N . GLY A 1 91 ? -10.083 -6.786 -8.471 1.00 77.81 91 GLY A N 1
ATOM 704 C CA . GLY A 1 91 ? -10.556 -5.881 -9.530 1.00 77.81 91 GLY A CA 1
ATOM 705 C C . GLY A 1 91 ? -9.891 -4.501 -9.532 1.00 77.81 91 GLY A C 1
ATOM 706 O O . GLY A 1 91 ? -9.299 -4.120 -10.533 1.00 77.81 91 GLY A O 1
ATOM 707 N N . PRO A 1 92 ? -9.986 -3.710 -8.447 1.00 79.88 92 PRO A N 1
ATOM 708 C CA . PRO A 1 92 ? -9.448 -2.351 -8.458 1.00 79.88 92 PRO A CA 1
ATOM 709 C C . PRO A 1 92 ? -7.921 -2.381 -8.393 1.00 79.88 92 PRO A C 1
ATOM 711 O O . PRO A 1 92 ? -7.380 -2.809 -7.372 1.00 79.88 92 PRO A O 1
ATOM 714 N N . GLY A 1 93 ? -7.222 -1.878 -9.416 1.00 82.19 93 GLY A N 1
ATOM 715 C CA . GLY A 1 93 ? -5.757 -1.953 -9.480 1.00 82.19 93 GLY A CA 1
ATOM 716 C C . GLY A 1 93 ? -5.061 -1.369 -8.247 1.00 82.19 93 GLY A C 1
ATOM 717 O O . GLY A 1 93 ? -4.099 -1.960 -7.758 1.00 82.19 93 GLY A O 1
ATOM 718 N N . HIS A 1 94 ? -5.629 -0.313 -7.636 1.00 86.50 94 HIS A N 1
ATOM 719 C CA . HIS A 1 94 ? -5.211 0.196 -6.316 1.00 86.50 94 HIS A CA 1
ATOM 720 C C . HIS A 1 94 ? -5.157 -0.908 -5.247 1.00 86.50 94 HIS A C 1
ATOM 722 O O . HIS A 1 94 ? -4.144 -1.092 -4.593 1.00 86.50 94 HIS A O 1
ATOM 728 N N . LEU A 1 95 ? -6.220 -1.688 -5.060 1.00 89.69 95 LEU A N 1
ATOM 729 C CA . LEU A 1 95 ? -6.227 -2.740 -4.038 1.00 89.69 95 LEU A CA 1
ATOM 730 C C . LEU A 1 95 ? -5.357 -3.942 -4.430 1.00 89.69 95 LEU A C 1
ATOM 732 O O . LEU A 1 95 ? -4.809 -4.605 -3.550 1.00 89.69 95 LEU A O 1
ATOM 736 N N . VAL A 1 96 ? -5.188 -4.189 -5.731 1.00 90.81 96 VAL A N 1
ATOM 737 C CA . VAL A 1 96 ? -4.367 -5.291 -6.251 1.00 90.81 96 VAL A CA 1
ATOM 738 C C . VAL A 1 96 ? -2.873 -5.051 -6.021 1.00 90.81 96 VAL A C 1
ATOM 740 O O . VAL A 1 96 ? -2.160 -6.005 -5.706 1.00 90.81 96 VAL A O 1
ATOM 743 N N . TYR A 1 97 ? -2.386 -3.807 -6.132 1.00 91.62 97 TYR A N 1
ATOM 744 C CA . TYR A 1 97 ? -0.962 -3.507 -5.914 1.00 91.62 97 TYR A CA 1
ATOM 745 C C . TYR A 1 97 ? -0.598 -3.347 -4.432 1.00 91.62 97 TYR A C 1
ATOM 747 O O . TYR A 1 97 ? 0.566 -3.541 -4.079 1.00 91.62 97 TYR A O 1
ATOM 755 N N . MET A 1 98 ? -1.572 -3.050 -3.557 1.00 95.06 98 MET A N 1
ATOM 756 C CA . MET A 1 98 ? -1.349 -2.818 -2.123 1.00 95.06 98 MET A CA 1
ATOM 757 C C . MET A 1 98 ? -0.421 -3.831 -1.428 1.00 95.06 98 MET A C 1
ATOM 759 O O . MET A 1 98 ? 0.434 -3.397 -0.653 1.00 95.06 98 MET A O 1
ATOM 763 N N . PRO A 1 99 ? -0.509 -5.155 -1.683 1.00 96.81 99 PRO A N 1
ATOM 764 C CA . PRO A 1 99 ? 0.419 -6.125 -1.101 1.00 96.81 99 PRO A CA 1
ATOM 765 C C . PRO A 1 99 ? 1.900 -5.807 -1.367 1.00 96.81 99 PRO A C 1
ATOM 767 O O . PRO A 1 99 ? 2.754 -6.069 -0.517 1.00 96.81 99 PRO A O 1
ATOM 770 N N . GLY A 1 100 ? 2.202 -5.191 -2.514 1.00 95.56 100 GLY A N 1
ATOM 771 C CA . GLY A 1 100 ? 3.542 -4.769 -2.906 1.00 95.56 100 GLY A CA 1
ATOM 772 C C . GLY A 1 100 ? 4.205 -3.827 -1.900 1.00 95.56 100 GLY A C 1
ATOM 773 O O . GLY A 1 100 ? 5.418 -3.930 -1.712 1.00 95.56 100 GLY A O 1
ATOM 774 N N . HIS A 1 101 ? 3.444 -2.955 -1.222 1.00 95.81 101 HIS A N 1
ATOM 775 C CA . HIS A 1 101 ? 3.994 -2.034 -0.215 1.00 95.81 101 HIS A CA 1
ATOM 776 C C . HIS A 1 101 ? 4.675 -2.778 0.925 1.00 95.81 101 HIS A C 1
ATOM 778 O O . HIS A 1 101 ? 5.762 -2.399 1.343 1.00 95.81 101 HIS A O 1
ATOM 784 N N . ILE A 1 102 ? 4.088 -3.884 1.387 1.00 98.12 102 ILE A N 1
ATOM 785 C CA . ILE A 1 102 ? 4.721 -4.723 2.407 1.00 98.12 102 ILE A CA 1
ATOM 786 C C . ILE A 1 102 ? 5.819 -5.579 1.791 1.00 98.12 102 ILE A C 1
ATOM 788 O O . ILE A 1 102 ? 6.918 -5.646 2.337 1.00 98.12 102 ILE A O 1
ATOM 792 N N . TYR A 1 103 ? 5.550 -6.228 0.656 1.00 98.12 103 TYR A N 1
ATOM 793 C CA . TYR A 1 103 ? 6.486 -7.174 0.048 1.00 98.12 103 TYR A CA 1
ATOM 794 C C . TYR A 1 103 ? 7.841 -6.544 -0.282 1.00 98.12 103 TYR A C 1
ATOM 796 O O . TYR A 1 103 ? 8.867 -7.152 0.019 1.00 98.12 103 TYR A O 1
ATOM 804 N N . LEU A 1 104 ? 7.866 -5.307 -0.789 1.00 96.06 104 LEU A N 1
ATOM 805 C CA .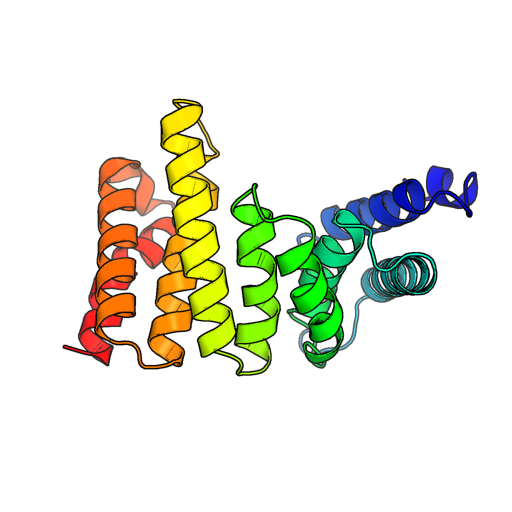 LEU A 1 104 ? 9.111 -4.561 -0.993 1.00 96.06 104 LEU A CA 1
ATOM 806 C C . LEU A 1 104 ? 9.886 -4.350 0.313 1.00 96.06 104 LEU A C 1
ATOM 808 O O . LEU A 1 104 ? 11.103 -4.510 0.340 1.00 96.06 104 LEU A O 1
ATOM 812 N N . ARG A 1 105 ? 9.189 -4.011 1.403 1.00 96.00 105 ARG A N 1
ATOM 813 C CA . ARG A 1 105 ? 9.801 -3.697 2.704 1.00 96.00 105 ARG A CA 1
ATOM 814 C C . ARG A 1 105 ? 10.391 -4.925 3.389 1.00 96.00 105 ARG A C 1
ATOM 816 O O . ARG A 1 105 ? 11.339 -4.785 4.153 1.00 96.00 105 ARG A O 1
ATOM 823 N N . VAL A 1 106 ? 9.852 -6.111 3.106 1.00 97.62 106 VAL A N 1
ATOM 824 C CA . VAL A 1 106 ? 10.317 -7.387 3.679 1.00 97.62 106 VAL A CA 1
ATOM 825 C C . VAL A 1 106 ? 11.158 -8.228 2.709 1.00 97.62 106 VAL A C 1
ATOM 827 O O . VAL A 1 106 ? 11.434 -9.389 2.993 1.00 97.62 106 VAL A O 1
ATOM 830 N N . GLY A 1 107 ? 11.552 -7.677 1.556 1.00 97.00 107 GLY A N 1
ATOM 831 C CA . GLY A 1 107 ? 12.427 -8.355 0.590 1.00 97.00 107 GLY A CA 1
ATOM 832 C C . GLY A 1 107 ? 11.755 -9.429 -0.276 1.00 97.00 107 GLY A C 1
ATOM 833 O O . GLY A 1 107 ? 12.439 -10.182 -0.965 1.00 97.00 107 GLY A O 1
ATOM 834 N N . ARG A 1 108 ? 10.421 -9.505 -0.292 1.00 97.88 108 ARG A N 1
ATOM 835 C CA . ARG A 1 108 ? 9.644 -10.418 -1.149 1.00 97.88 108 ARG A CA 1
ATOM 836 C C . ARG A 1 108 ? 9.465 -9.831 -2.555 1.00 97.88 108 ARG A C 1
ATOM 838 O O . ARG A 1 108 ? 8.347 -9.611 -3.014 1.00 97.88 108 ARG A O 1
ATOM 845 N N . TYR A 1 109 ? 10.571 -9.531 -3.237 1.00 97.62 109 TYR A N 1
ATOM 846 C CA . TYR A 1 109 ? 10.544 -8.766 -4.492 1.00 97.62 109 TYR A CA 1
ATOM 847 C C . TYR A 1 109 ? 9.773 -9.462 -5.618 1.00 97.62 109 TYR A C 1
ATOM 849 O O . TYR A 1 109 ? 9.010 -8.797 -6.307 1.00 97.62 109 TYR A O 1
ATOM 857 N N . ALA A 1 110 ? 9.885 -10.788 -5.751 1.00 97.88 110 ALA A N 1
ATOM 858 C CA . ALA A 1 110 ? 9.112 -11.546 -6.737 1.00 97.88 110 ALA A CA 1
ATOM 859 C C . ALA A 1 110 ? 7.598 -11.423 -6.508 1.00 97.88 110 ALA A C 1
ATOM 861 O O . ALA A 1 110 ? 6.851 -11.122 -7.436 1.00 97.88 110 ALA A O 1
ATOM 862 N N . ASP A 1 111 ? 7.141 -11.560 -5.260 1.00 97.38 111 ASP A N 1
ATOM 863 C CA . ASP A 1 111 ? 5.723 -11.390 -4.929 1.00 97.38 111 ASP A CA 1
ATOM 864 C C . ASP A 1 111 ? 5.243 -9.958 -5.192 1.00 97.38 111 ASP A C 1
ATOM 866 O O . ASP A 1 111 ? 4.115 -9.753 -5.647 1.00 97.38 111 ASP A O 1
ATOM 870 N N . ALA A 1 112 ? 6.100 -8.963 -4.927 1.00 96.75 112 ALA A N 1
ATOM 871 C CA . ALA A 1 112 ? 5.820 -7.572 -5.257 1.00 96.75 112 ALA A CA 1
ATOM 872 C C . ALA A 1 112 ? 5.682 -7.386 -6.774 1.00 96.75 112 ALA A C 1
ATOM 874 O O . ALA A 1 112 ? 4.694 -6.802 -7.214 1.00 96.75 112 ALA A O 1
ATOM 875 N N . THR A 1 113 ? 6.611 -7.904 -7.581 1.00 96.69 113 THR A N 1
ATOM 876 C CA . THR A 1 113 ? 6.542 -7.825 -9.046 1.00 96.69 113 THR A CA 1
ATOM 877 C C . THR A 1 113 ? 5.248 -8.438 -9.568 1.00 96.69 113 THR A C 1
ATOM 879 O O . THR A 1 113 ? 4.518 -7.780 -10.302 1.00 96.69 113 THR A O 1
ATOM 882 N N . GLU A 1 114 ? 4.909 -9.654 -9.137 1.00 95.94 114 GLU A N 1
ATOM 883 C CA . GLU A 1 114 ? 3.694 -10.342 -9.585 1.00 95.94 114 GLU A CA 1
ATOM 884 C C . GLU A 1 114 ? 2.411 -9.603 -9.178 1.00 95.94 114 GLU A C 1
ATOM 886 O O . GLU A 1 114 ? 1.461 -9.526 -9.957 1.00 95.94 114 GLU A O 1
ATOM 891 N N . ALA A 1 115 ? 2.363 -9.034 -7.968 1.00 94.00 115 ALA A N 1
ATOM 892 C CA . ALA A 1 115 ? 1.234 -8.207 -7.541 1.00 94.00 115 ALA A CA 1
ATOM 893 C C . ALA A 1 115 ? 1.074 -6.958 -8.417 1.00 94.00 115 ALA A C 1
ATOM 895 O O . ALA A 1 115 ? -0.044 -6.626 -8.806 1.00 94.00 115 ALA A O 1
ATOM 896 N N . ASN A 1 116 ? 2.181 -6.308 -8.779 1.00 93.19 116 ASN A N 1
ATOM 897 C CA . ASN A 1 116 ? 2.146 -5.117 -9.620 1.00 93.19 116 ASN A CA 1
ATOM 898 C C . ASN A 1 116 ? 1.822 -5.427 -11.083 1.00 93.19 116 ASN A C 1
ATOM 900 O O . ASN A 1 116 ? 1.084 -4.662 -11.686 1.00 93.19 116 ASN A O 1
ATOM 904 N N . ILE A 1 117 ? 2.273 -6.560 -11.636 1.00 92.94 117 ILE A N 1
ATOM 905 C CA . ILE A 1 117 ? 1.841 -7.008 -12.973 1.00 92.94 117 ILE A CA 1
ATOM 906 C C . ILE A 1 117 ? 0.318 -7.168 -12.999 1.00 92.94 117 ILE A C 1
ATOM 908 O O . ILE A 1 117 ? -0.347 -6.636 -13.886 1.00 92.94 117 ILE A O 1
ATOM 912 N N . ARG A 1 118 ? -0.255 -7.852 -11.998 1.00 91.94 118 ARG A N 1
ATOM 913 C CA . ARG A 1 118 ? -1.715 -8.004 -11.895 1.00 91.94 118 ARG A CA 1
ATOM 914 C C . ARG A 1 118 ? -2.426 -6.659 -11.761 1.00 91.94 118 ARG A C 1
ATOM 916 O O . ARG A 1 118 ? -3.470 -6.477 -12.374 1.00 91.94 118 ARG A O 1
ATOM 923 N N . ALA A 1 119 ? -1.872 -5.732 -10.981 1.00 89.25 119 ALA A N 1
ATOM 924 C CA . ALA A 1 119 ? -2.459 -4.411 -10.787 1.00 89.25 119 ALA A CA 1
ATOM 925 C C . ALA A 1 119 ? -2.426 -3.554 -12.056 1.00 89.25 119 ALA A C 1
ATOM 927 O O . ALA A 1 119 ? -3.437 -2.948 -12.393 1.00 89.25 119 ALA A O 1
ATOM 928 N N . THR A 1 120 ? -1.299 -3.541 -12.774 1.00 85.00 120 THR A N 1
ATOM 929 C CA . THR A 1 120 ? -1.169 -2.847 -14.061 1.00 85.00 120 THR A CA 1
ATOM 930 C C . THR A 1 120 ? -2.176 -3.393 -15.068 1.00 85.00 120 THR A C 1
ATOM 932 O O . THR A 1 120 ? -2.894 -2.605 -15.673 1.00 85.00 120 THR A O 1
ATOM 935 N N . ASN A 1 121 ? -2.314 -4.719 -15.179 1.00 86.44 121 ASN A N 1
ATOM 936 C CA . ASN A 1 121 ? -3.313 -5.326 -16.064 1.00 86.44 121 ASN A CA 1
ATOM 937 C C . ASN A 1 121 ? -4.748 -4.939 -15.660 1.00 86.44 121 ASN A C 1
ATOM 939 O O . ASN A 1 121 ? -5.555 -4.585 -16.512 1.00 86.44 121 ASN A O 1
ATOM 943 N N . ALA A 1 122 ? -5.058 -4.956 -14.359 1.00 85.00 122 ALA A N 1
ATOM 944 C CA . ALA A 1 122 ? -6.377 -4.580 -13.855 1.00 85.00 122 ALA A CA 1
ATOM 945 C C . ALA A 1 122 ? -6.719 -3.101 -14.122 1.00 85.00 122 ALA A C 1
ATOM 947 O O . ALA A 1 122 ? -7.856 -2.778 -14.469 1.00 85.00 122 ALA A O 1
ATOM 948 N N . ASP A 1 123 ? -5.740 -2.198 -13.997 1.00 79.31 123 ASP A N 1
ATOM 949 C CA . ASP A 1 123 ? -5.913 -0.788 -14.360 1.00 79.31 123 ASP A CA 1
ATOM 950 C C . ASP A 1 123 ? -6.118 -0.611 -15.871 1.00 79.31 123 ASP A C 1
ATOM 952 O O . ASP A 1 123 ? -6.950 0.198 -16.280 1.00 79.31 123 ASP A O 1
ATOM 956 N N . GLU A 1 124 ? -5.382 -1.349 -16.707 1.00 78.94 124 GLU A N 1
ATOM 957 C CA . GLU A 1 124 ? -5.530 -1.303 -18.168 1.00 78.94 124 GLU A CA 1
ATOM 958 C C . GLU A 1 124 ? -6.914 -1.775 -18.610 1.00 78.94 124 GLU A C 1
ATOM 960 O O . GLU A 1 124 ? -7.585 -1.065 -19.365 1.00 78.94 124 GLU A O 1
ATOM 965 N N . ASP A 1 125 ? -7.386 -2.897 -18.067 1.00 79.44 125 ASP A N 1
ATOM 966 C CA . ASP A 1 125 ? -8.736 -3.405 -18.311 1.00 79.44 125 ASP A CA 1
ATOM 967 C C . ASP A 1 125 ? -9.797 -2.376 -17.896 1.00 79.44 125 ASP A C 1
ATOM 969 O O . ASP A 1 125 ? -10.726 -2.084 -18.655 1.00 79.44 125 ASP A O 1
ATOM 973 N N . TYR A 1 126 ? -9.635 -1.759 -16.721 1.00 73.75 126 TYR A N 1
ATOM 974 C CA . TYR A 1 126 ? -10.541 -0.715 -16.244 1.00 73.75 126 TYR A CA 1
ATOM 975 C C . TYR A 1 126 ? -10.528 0.533 -17.143 1.00 73.75 126 TYR A C 1
ATOM 977 O O . TYR A 1 126 ? -11.584 1.093 -17.454 1.00 73.75 126 TYR A O 1
ATOM 985 N N . MET A 1 127 ? -9.353 0.975 -17.601 1.00 71.62 127 MET A N 1
ATOM 986 C CA . MET A 1 127 ? -9.228 2.118 -18.510 1.00 71.62 127 MET A CA 1
ATOM 987 C C . MET A 1 127 ? -9.932 1.862 -19.847 1.00 71.62 127 MET A C 1
ATOM 989 O O . MET A 1 127 ? -10.634 2.753 -20.335 1.00 71.62 127 MET A O 1
ATOM 993 N N . VAL A 1 128 ? -9.793 0.655 -20.406 1.00 70.88 128 VAL A N 1
ATOM 994 C CA . VAL A 1 128 ? -10.454 0.243 -21.655 1.00 70.88 128 VAL A CA 1
ATOM 995 C C . VAL A 1 128 ? -11.972 0.175 -21.481 1.00 70.88 128 VAL A C 1
ATOM 997 O O . VAL A 1 128 ? -12.708 0.689 -22.322 1.00 70.88 128 VAL A O 1
ATOM 1000 N N . GLN A 1 129 ? -12.455 -0.424 -20.390 1.00 62.47 129 GLN A N 1
ATOM 1001 C CA . GLN A 1 129 ? -13.887 -0.648 -20.170 1.00 62.47 129 GLN A CA 1
ATOM 1002 C C . GLN A 1 129 ? -14.657 0.629 -19.832 1.00 62.47 129 GLN A C 1
ATOM 1004 O O . GLN A 1 129 ? -15.788 0.809 -20.280 1.00 62.47 129 GLN A O 1
ATOM 1009 N N . CYS A 1 130 ? -14.066 1.517 -19.035 1.00 59.81 130 CYS A N 1
ATOM 1010 C CA . CYS A 1 130 ? -14.773 2.679 -18.505 1.00 59.81 130 CYS A CA 1
ATOM 1011 C C . CYS A 1 130 ? -14.483 3.980 -19.268 1.00 59.81 130 CYS A C 1
ATOM 1013 O O . CYS A 1 130 ? -14.973 5.028 -18.846 1.00 59.81 130 CYS A O 1
ATOM 1015 N N . ALA A 1 131 ? -13.692 3.931 -20.353 1.00 57.84 131 ALA A N 1
ATOM 1016 C CA . ALA A 1 131 ? -13.266 5.097 -21.141 1.00 57.84 131 ALA A CA 1
ATOM 1017 C C . ALA A 1 131 ? -12.841 6.278 -20.243 1.00 57.84 131 ALA A C 1
ATOM 1019 O O . ALA A 1 131 ? -13.214 7.432 -20.473 1.00 57.84 131 ALA A O 1
ATOM 1020 N N . THR A 1 132 ? -12.143 5.966 -19.144 1.00 55.38 132 THR A N 1
ATOM 1021 C CA . THR A 1 132 ? -12.032 6.891 -18.014 1.00 55.38 132 THR A CA 1
ATOM 1022 C C . THR A 1 132 ? -11.255 8.150 -18.387 1.00 55.38 132 THR A C 1
ATOM 1024 O O . THR A 1 132 ? -10.111 8.103 -18.831 1.00 55.38 132 THR A O 1
ATOM 1027 N N . GLN A 1 133 ? -11.882 9.303 -18.151 1.00 49.62 133 GLN A N 1
ATOM 1028 C CA . GLN A 1 133 ? -11.258 10.624 -18.196 1.00 49.62 133 GLN A CA 1
ATOM 1029 C C . GLN A 1 133 ? -11.096 11.156 -16.762 1.00 49.62 133 GLN A C 1
ATOM 1031 O O . GLN A 1 133 ? -11.935 10.893 -15.901 1.00 49.62 133 GLN A O 1
ATOM 1036 N N . GLY A 1 134 ? -10.030 11.914 -16.483 1.00 49.38 134 GLY A N 1
ATOM 1037 C CA . GLY A 1 134 ? -9.821 12.582 -15.188 1.00 49.38 134 GLY A CA 1
ATOM 1038 C C . GLY A 1 134 ? -8.626 12.063 -14.376 1.00 49.38 134 GLY A C 1
ATOM 1039 O O . GLY A 1 134 ? -7.645 11.585 -14.929 1.00 49.38 134 GLY A O 1
ATOM 1040 N N . ILE A 1 135 ? -8.675 12.205 -13.045 1.00 47.66 135 ILE A N 1
ATOM 1041 C CA . ILE A 1 135 ? -7.526 11.984 -12.135 1.00 47.66 135 ILE A CA 1
ATOM 1042 C C . ILE A 1 135 ? -7.090 10.508 -12.031 1.00 47.66 135 ILE A C 1
ATOM 1044 O O . ILE A 1 135 ? -5.935 10.237 -11.707 1.00 47.66 135 ILE A O 1
ATOM 1048 N N . TYR A 1 136 ? -7.976 9.550 -12.315 1.00 50.81 136 TYR A N 1
ATOM 1049 C CA . TYR A 1 136 ? -7.715 8.123 -12.087 1.00 50.81 136 TYR A CA 1
ATOM 1050 C C . TYR A 1 136 ? -6.620 7.526 -13.009 1.00 50.81 136 TYR A C 1
ATOM 1052 O O . TYR A 1 136 ? -5.631 7.024 -12.467 1.00 50.81 136 TYR A O 1
ATOM 1060 N N . PRO A 1 137 ? -6.670 7.682 -14.354 1.00 55.03 137 PRO A N 1
ATOM 1061 C CA . PRO A 1 137 ? -5.558 7.306 -15.249 1.00 55.03 137 PRO A CA 1
ATOM 1062 C C . PRO A 1 137 ? -4.244 8.043 -14.944 1.00 55.03 137 PRO A C 1
ATOM 1064 O O . PRO A 1 137 ? -3.148 7.580 -15.246 1.00 55.03 137 PRO A O 1
ATOM 1067 N N . VAL A 1 138 ? -4.360 9.235 -14.361 1.00 52.12 138 VAL A N 1
ATOM 1068 C CA . VAL A 1 138 ? -3.285 10.214 -14.185 1.00 52.12 138 VAL A CA 1
ATOM 1069 C C . VAL A 1 138 ? -2.510 9.968 -12.878 1.00 52.12 138 VAL A C 1
ATOM 1071 O O . VAL A 1 138 ? -1.307 10.224 -12.819 1.00 52.12 138 VAL A O 1
ATOM 1074 N N . GLY A 1 139 ? -3.164 9.424 -11.845 1.00 59.41 139 GLY A N 1
ATOM 1075 C CA . GLY A 1 139 ? -2.568 9.134 -10.538 1.00 59.41 139 GLY A CA 1
ATOM 1076 C C . GLY A 1 139 ? -2.245 7.657 -10.301 1.00 59.41 139 GLY A C 1
ATOM 1077 O O . GLY A 1 139 ? -1.085 7.318 -10.066 1.00 59.41 139 GLY A O 1
ATOM 1078 N N . SER A 1 140 ? -3.258 6.787 -10.347 1.00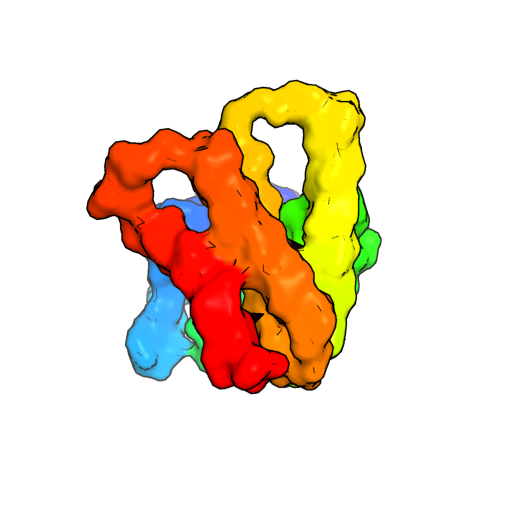 62.97 140 SER A N 1
ATOM 1079 C CA . SER A 1 140 ? -3.144 5.392 -9.890 1.00 62.97 140 SER A CA 1
ATOM 1080 C C . SER A 1 140 ? -2.349 4.516 -10.857 1.00 62.97 140 SER A C 1
ATOM 1082 O O . SER A 1 140 ? -1.435 3.819 -10.427 1.00 62.97 140 SER A O 1
ATOM 1084 N N . TYR A 1 141 ? -2.590 4.640 -12.164 1.00 70.69 141 TYR A N 1
ATOM 1085 C CA . TYR A 1 141 ? -1.876 3.845 -13.169 1.00 70.69 141 TYR A CA 1
ATOM 1086 C C . TYR A 1 141 ? -0.366 4.148 -13.215 1.00 70.69 141 TYR A C 1
ATOM 1088 O O . TYR A 1 141 ? 0.469 3.238 -13.249 1.00 70.69 141 TYR A O 1
ATOM 1096 N N . HIS A 1 142 ? 0.014 5.432 -13.148 1.00 76.31 142 HIS A N 1
ATOM 1097 C CA . HIS A 1 142 ? 1.427 5.840 -13.072 1.00 76.31 142 HIS A CA 1
ATOM 1098 C C . HIS A 1 142 ? 2.097 5.311 -11.811 1.00 76.31 142 HIS A C 1
ATOM 1100 O O . HIS A 1 142 ? 3.240 4.859 -11.861 1.00 76.31 142 HIS A O 1
ATOM 1106 N N . HIS A 1 143 ? 1.384 5.360 -10.682 1.00 79.94 143 HIS A N 1
ATOM 1107 C CA . HIS A 1 143 ? 1.889 4.849 -9.417 1.00 79.94 143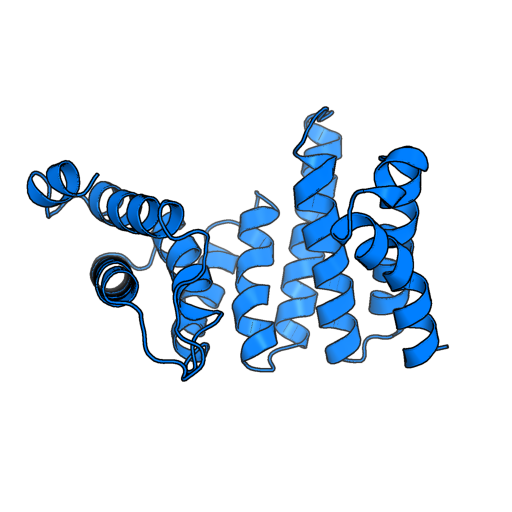 HIS A CA 1
ATOM 1108 C C . HIS A 1 143 ? 2.160 3.346 -9.497 1.00 79.94 143 HIS A C 1
ATOM 1110 O O . HIS A 1 143 ? 3.270 2.929 -9.172 1.00 79.94 143 HIS A O 1
ATOM 1116 N N . ASN A 1 144 ? 1.208 2.567 -10.010 1.00 82.06 144 ASN A N 1
ATOM 1117 C CA . ASN A 1 144 ? 1.313 1.112 -10.105 1.00 82.06 144 ASN A CA 1
ATOM 1118 C C . ASN A 1 144 ? 2.427 0.687 -11.071 1.00 82.06 144 ASN A C 1
ATOM 1120 O O . ASN A 1 144 ? 3.271 -0.136 -10.726 1.00 82.06 144 ASN A O 1
ATOM 1124 N N . THR A 1 145 ? 2.521 1.329 -12.238 1.00 84.62 145 THR A N 1
ATOM 1125 C CA . THR A 1 145 ? 3.572 1.034 -13.230 1.00 84.62 145 THR A CA 1
ATOM 1126 C C . THR A 1 145 ? 4.966 1.430 -12.724 1.00 84.62 145 THR A C 1
ATOM 1128 O O . THR A 1 145 ? 5.948 0.714 -12.928 1.00 84.62 145 THR A O 1
ATOM 1131 N N . HIS A 1 146 ? 5.075 2.537 -11.985 1.00 89.62 146 HIS A N 1
ATOM 1132 C CA . HIS A 1 146 ? 6.317 2.912 -11.304 1.00 89.62 146 HIS A CA 1
ATOM 1133 C C . HIS A 1 146 ? 6.707 1.902 -10.217 1.00 89.62 146 HIS A C 1
ATOM 1135 O O . HIS A 1 146 ? 7.884 1.581 -10.050 1.00 89.62 146 HIS A O 1
ATOM 1141 N N . PHE A 1 147 ? 5.726 1.379 -9.488 1.00 90.44 147 PHE A N 1
ATOM 1142 C CA . PHE A 1 147 ? 5.943 0.363 -8.468 1.00 90.44 147 PHE A CA 1
ATOM 1143 C C . PHE A 1 147 ? 6.364 -0.981 -9.082 1.00 90.44 147 PHE A C 1
ATOM 1145 O O . PHE A 1 147 ? 7.265 -1.634 -8.554 1.00 90.44 147 PHE A O 1
ATOM 1152 N N . LEU A 1 148 ? 5.813 -1.340 -10.251 1.00 94.25 148 LEU A N 1
ATOM 1153 C CA . LEU A 1 148 ? 6.266 -2.477 -11.053 1.00 94.25 148 LEU A CA 1
ATOM 1154 C C . LEU A 1 148 ? 7.742 -2.340 -11.438 1.00 94.25 148 LEU A C 1
ATOM 1156 O O . LEU A 1 148 ? 8.508 -3.287 -11.250 1.00 94.25 148 LEU A O 1
ATOM 1160 N N . TRP A 1 149 ? 8.163 -1.170 -11.931 1.00 94.94 149 TRP A N 1
ATOM 1161 C CA . TRP A 1 149 ? 9.578 -0.909 -12.211 1.00 94.94 149 TRP A CA 1
ATOM 1162 C C . TRP A 1 149 ? 10.443 -1.118 -10.964 1.00 94.94 149 TRP A C 1
ATOM 1164 O O . TRP A 1 149 ? 11.431 -1.848 -11.022 1.00 94.94 149 TRP A O 1
ATOM 1174 N N . ALA A 1 150 ? 10.065 -0.524 -9.829 1.00 94.25 150 ALA A N 1
ATOM 1175 C CA . ALA A 1 150 ? 10.847 -0.623 -8.600 1.00 94.25 150 ALA A CA 1
ATOM 1176 C C . ALA A 1 150 ? 10.983 -2.079 -8.115 1.00 94.25 150 ALA A C 1
ATOM 1178 O O . ALA A 1 150 ? 12.089 -2.527 -7.806 1.00 94.25 150 ALA A O 1
ATOM 1179 N N . ALA A 1 151 ? 9.879 -2.831 -8.090 1.00 96.31 151 ALA A N 1
ATOM 1180 C CA . ALA A 1 151 ? 9.863 -4.229 -7.665 1.00 96.31 151 ALA A CA 1
ATOM 1181 C C . ALA A 1 151 ? 10.683 -5.131 -8.592 1.00 96.31 151 ALA A C 1
ATOM 1183 O O . ALA A 1 151 ? 11.583 -5.831 -8.128 1.00 96.31 151 ALA A O 1
ATOM 1184 N N . SER A 1 152 ? 10.445 -5.050 -9.902 1.00 96.81 152 SER A N 1
ATOM 1185 C CA . SER A 1 152 ? 11.160 -5.870 -10.887 1.00 96.81 152 SER A CA 1
ATOM 1186 C C . SER A 1 152 ? 12.649 -5.524 -10.970 1.00 96.81 152 SER A C 1
ATOM 1188 O O . SER A 1 152 ? 13.478 -6.414 -11.173 1.00 96.81 152 SER A O 1
ATOM 1190 N N . ALA A 1 153 ? 13.025 -4.261 -10.738 1.00 96.69 153 ALA A N 1
ATOM 1191 C CA . ALA A 1 153 ? 14.424 -3.858 -10.649 1.00 96.69 153 ALA A CA 1
ATOM 1192 C C . ALA A 1 153 ? 15.127 -4.467 -9.427 1.00 96.69 153 ALA A C 1
ATOM 1194 O O . ALA A 1 153 ? 16.264 -4.936 -9.549 1.00 96.69 153 ALA A O 1
ATOM 1195 N N . LEU A 1 154 ? 14.467 -4.483 -8.264 1.00 96.12 154 LEU A N 1
ATOM 1196 C CA . LEU A 1 154 ? 14.989 -5.100 -7.039 1.00 96.12 154 LEU A CA 1
ATOM 1197 C C . LEU A 1 154 ? 15.041 -6.629 -7.132 1.00 96.12 154 LEU A C 1
ATOM 1199 O O . LEU A 1 154 ? 16.001 -7.222 -6.651 1.00 96.12 154 LEU A O 1
ATOM 1203 N N . GLU A 1 155 ? 14.066 -7.248 -7.797 1.00 97.38 155 GLU A N 1
ATOM 1204 C CA . GLU A 1 155 ? 14.061 -8.686 -8.088 1.00 97.38 155 GLU A CA 1
ATOM 1205 C C . GLU A 1 155 ? 15.164 -9.092 -9.082 1.00 97.38 155 GLU A C 1
ATOM 1207 O O . GLU A 1 155 ? 15.672 -10.207 -9.015 1.00 97.38 155 GLU A O 1
ATOM 1212 N N . GLY A 1 156 ? 15.547 -8.197 -9.999 1.00 96.62 156 GLY A N 1
ATOM 1213 C CA . GLY A 1 156 ? 16.522 -8.477 -11.059 1.00 96.62 156 GLY A CA 1
ATOM 1214 C C . GLY A 1 156 ? 15.904 -8.904 -12.396 1.00 96.62 156 GLY A C 1
ATOM 1215 O O . GLY A 1 156 ? 16.623 -9.354 -13.286 1.00 96.62 156 GLY A O 1
ATOM 1216 N N . ARG A 1 157 ? 14.588 -8.735 -12.588 1.00 97.06 157 ARG A N 1
ATOM 1217 C CA . ARG A 1 157 ? 13.909 -9.012 -13.865 1.00 97.06 157 ARG A CA 1
ATOM 1218 C C . ARG A 1 157 ? 14.126 -7.872 -14.860 1.00 97.06 157 ARG A C 1
ATOM 1220 O O . ARG A 1 157 ? 13.229 -7.057 -15.077 1.00 97.06 157 ARG A O 1
ATOM 1227 N N . SER A 1 158 ? 15.311 -7.822 -15.472 1.00 97.00 158 SER A N 1
ATOM 1228 C CA . SER A 1 158 ? 15.747 -6.688 -16.304 1.00 97.00 158 SER A CA 1
ATOM 1229 C C . SER A 1 158 ? 14.737 -6.303 -17.388 1.00 97.00 158 SER A C 1
ATOM 1231 O O . SER A 1 158 ? 14.373 -5.136 -17.487 1.00 97.00 158 SER A O 1
ATOM 1233 N N . GLN A 1 159 ? 14.220 -7.271 -18.151 1.00 96.38 159 GLN A N 1
ATOM 1234 C CA . GLN A 1 159 ? 13.288 -6.990 -19.243 1.00 96.38 159 GLN A CA 1
ATOM 1235 C C . GLN A 1 159 ? 11.973 -6.378 -18.742 1.00 96.38 159 GLN A C 1
ATOM 1237 O O . GLN A 1 159 ? 11.471 -5.426 -19.336 1.00 96.38 159 GLN A O 1
ATOM 1242 N N . VAL A 1 160 ? 11.431 -6.897 -17.635 1.00 96.25 160 VAL A N 1
ATOM 1243 C CA . VAL A 1 160 ? 10.204 -6.369 -17.016 1.00 96.25 160 VAL A CA 1
ATOM 1244 C C . VAL A 1 160 ? 10.452 -4.955 -16.496 1.00 96.25 160 VAL A C 1
ATOM 1246 O O . VAL A 1 160 ? 9.666 -4.054 -16.782 1.00 96.25 160 VAL A O 1
ATOM 1249 N N . ALA A 1 161 ? 11.575 -4.743 -15.805 1.00 96.50 161 ALA A N 1
ATOM 1250 C CA . ALA A 1 161 ? 11.950 -3.441 -15.267 1.00 96.50 161 ALA A CA 1
ATOM 1251 C C . ALA A 1 161 ? 12.131 -2.395 -16.371 1.00 96.50 161 ALA A C 1
ATOM 1253 O O . ALA A 1 161 ? 11.601 -1.293 -16.263 1.00 96.50 161 ALA A O 1
ATOM 1254 N N . MET A 1 162 ? 12.834 -2.741 -17.449 1.00 96.50 162 MET A N 1
ATOM 1255 C CA . MET A 1 162 ? 13.050 -1.856 -18.594 1.00 96.50 162 MET A CA 1
ATOM 1256 C C . MET A 1 162 ? 11.732 -1.498 -19.288 1.00 96.50 162 MET A C 1
ATOM 1258 O O . MET A 1 162 ? 11.485 -0.324 -19.558 1.00 96.50 162 MET A O 1
ATOM 1262 N N . ASN A 1 163 ? 10.851 -2.477 -19.508 1.00 95.00 163 ASN A N 1
ATOM 1263 C CA . ASN A 1 163 ? 9.546 -2.231 -20.123 1.00 95.00 163 ASN A CA 1
ATOM 1264 C C . ASN A 1 163 ? 8.669 -1.323 -19.249 1.00 95.00 163 ASN A C 1
ATOM 1266 O O . ASN A 1 163 ? 8.131 -0.332 -19.743 1.00 95.00 163 ASN A O 1
ATOM 1270 N N . ALA A 1 164 ? 8.562 -1.619 -17.950 1.00 94.31 164 ALA A N 1
ATOM 1271 C CA . ALA A 1 164 ? 7.803 -0.797 -17.008 1.00 94.31 164 ALA A CA 1
ATOM 1272 C C . ALA A 1 164 ? 8.374 0.628 -16.915 1.00 94.31 164 ALA A C 1
ATOM 1274 O O . ALA A 1 164 ? 7.624 1.600 -16.879 1.00 94.31 164 ALA A O 1
ATOM 1275 N N . ALA A 1 165 ? 9.702 0.772 -16.943 1.00 94.38 165 ALA A N 1
ATOM 1276 C CA . ALA A 1 165 ? 10.358 2.072 -16.911 1.00 94.38 165 ALA A CA 1
ATOM 1277 C C . ALA A 1 165 ? 9.996 2.947 -18.117 1.00 94.38 165 ALA A C 1
ATOM 1279 O O . ALA A 1 165 ? 9.636 4.114 -17.946 1.00 94.38 165 ALA A O 1
ATOM 1280 N N . GLU A 1 166 ? 10.058 2.384 -19.326 1.00 94.19 166 GLU A N 1
ATOM 1281 C CA . GLU A 1 166 ? 9.658 3.083 -20.551 1.00 94.19 166 GLU A CA 1
ATOM 1282 C C . GLU A 1 166 ? 8.172 3.459 -20.523 1.00 94.19 166 GLU A C 1
ATOM 1284 O O . GLU A 1 166 ? 7.821 4.583 -20.886 1.00 94.19 166 GLU A O 1
ATOM 1289 N N . GLN A 1 167 ? 7.299 2.572 -20.027 1.00 90.50 167 GLN A N 1
ATOM 1290 C CA . GLN A 1 167 ? 5.872 2.875 -19.868 1.00 90.50 167 GLN A CA 1
ATOM 1291 C C . GLN A 1 167 ? 5.645 4.083 -18.953 1.00 90.50 167 GLN A C 1
ATOM 1293 O O . GLN A 1 167 ? 4.926 5.004 -19.343 1.00 90.50 167 GLN A O 1
ATOM 1298 N N . VAL A 1 168 ? 6.305 4.138 -17.788 1.00 90.00 168 VAL A N 1
ATOM 1299 C CA . VAL A 1 168 ? 6.227 5.294 -16.876 1.00 90.00 168 VAL A CA 1
ATOM 1300 C C . VAL A 1 168 ? 6.641 6.579 -17.596 1.00 90.00 168 VAL A C 1
ATOM 1302 O O . VAL A 1 168 ? 5.902 7.565 -17.593 1.00 90.00 168 VAL A O 1
ATOM 1305 N N . GLY A 1 169 ? 7.801 6.574 -18.259 1.00 89.06 169 GLY A N 1
ATOM 1306 C CA . GLY A 1 169 ? 8.319 7.755 -18.951 1.00 89.06 169 GLY A CA 1
ATOM 1307 C C . GLY A 1 169 ? 7.427 8.224 -20.105 1.00 89.06 169 GLY A C 1
ATOM 1308 O O . GLY A 1 169 ? 7.194 9.424 -20.260 1.00 89.06 169 GLY A O 1
ATOM 1309 N N . ASN A 1 170 ? 6.907 7.300 -20.914 1.00 88.00 170 ASN A N 1
ATOM 1310 C CA . ASN A 1 170 ? 6.050 7.628 -22.054 1.00 88.00 170 ASN A CA 1
ATOM 1311 C C . ASN A 1 170 ? 4.688 8.145 -21.602 1.00 88.00 170 ASN A C 1
ATOM 1313 O O . ASN A 1 170 ? 4.238 9.181 -22.088 1.00 88.00 170 ASN A O 1
ATOM 1317 N N . LYS A 1 171 ? 4.082 7.517 -20.592 1.00 82.00 171 LYS A N 1
ATOM 1318 C CA . LYS A 1 171 ? 2.788 7.952 -20.065 1.00 82.00 171 LYS A CA 1
ATOM 1319 C C . LYS A 1 171 ? 2.853 9.338 -19.453 1.00 82.00 171 LYS A C 1
ATOM 1321 O O . LYS A 1 171 ? 1.867 10.069 -19.533 1.00 82.00 171 LYS A O 1
ATOM 1326 N N . VAL A 1 172 ? 3.971 9.724 -18.832 1.00 82.62 172 VAL A N 1
ATOM 1327 C CA . VAL A 1 172 ? 4.122 11.097 -18.333 1.00 82.62 172 VAL A CA 1
ATOM 1328 C C . VAL A 1 172 ? 4.137 12.090 -19.498 1.00 82.62 172 VAL A C 1
ATOM 1330 O O . VAL A 1 172 ? 3.417 13.081 -19.445 1.00 82.62 172 VAL A O 1
ATOM 1333 N N . LYS A 1 173 ? 4.876 11.801 -20.578 1.00 82.69 173 LYS A N 1
ATOM 1334 C CA . LYS A 1 173 ? 4.905 12.655 -21.782 1.00 82.69 173 LYS A CA 1
ATOM 1335 C C . LYS A 1 173 ? 3.541 12.756 -22.472 1.00 82.69 173 LYS A C 1
ATOM 1337 O O . LYS A 1 173 ? 3.206 13.821 -22.974 1.00 82.69 173 LYS A O 1
ATOM 1342 N N . GLU A 1 174 ? 2.787 11.659 -22.516 1.00 82.88 174 GLU A N 1
ATOM 1343 C CA . GLU A 1 174 ? 1.457 11.599 -23.139 1.00 82.88 174 GLU A CA 1
ATOM 1344 C C . GLU A 1 174 ? 0.415 12.391 -22.345 1.00 82.88 174 GLU A C 1
ATOM 1346 O O . GLU A 1 174 ? -0.376 13.132 -22.922 1.00 82.88 174 GLU A O 1
ATOM 1351 N N . ASN A 1 175 ? 0.410 12.240 -21.018 1.00 79.31 175 ASN A N 1
ATOM 1352 C CA . ASN A 1 175 ? -0.676 12.741 -20.175 1.00 79.31 175 ASN A CA 1
ATOM 1353 C C . ASN A 1 175 ? -0.428 14.140 -19.604 1.00 79.31 175 ASN A C 1
ATOM 1355 O O . ASN A 1 175 ? -1.365 14.766 -19.105 1.00 79.31 175 ASN A O 1
ATOM 1359 N N . TYR A 1 176 ? 0.813 14.634 -19.638 1.00 80.00 176 TYR A N 1
ATOM 1360 C CA . TYR A 1 176 ? 1.168 15.907 -19.026 1.00 80.00 176 TYR A CA 1
ATOM 1361 C C . TYR A 1 176 ? 1.940 16.804 -19.996 1.00 80.00 176 TYR A C 1
ATOM 1363 O O . TYR A 1 176 ? 2.938 16.385 -20.585 1.00 80.00 176 TYR A O 1
ATOM 1371 N N . PRO A 1 177 ? 1.539 18.081 -20.143 1.00 81.25 177 PRO A N 1
ATOM 1372 C CA . PRO A 1 177 ? 2.309 19.024 -20.933 1.00 81.25 177 PRO A CA 1
ATOM 1373 C C . PRO A 1 177 ? 3.656 19.286 -20.256 1.00 81.25 177 PRO A C 1
ATOM 1375 O O . PRO A 1 177 ? 3.746 19.371 -19.031 1.00 81.25 177 PRO A O 1
ATOM 1378 N N . HIS A 1 178 ? 4.696 19.536 -21.053 1.00 77.12 178 HIS A N 1
ATOM 1379 C CA . HIS A 1 178 ? 6.054 19.772 -20.548 1.00 77.12 178 HIS A CA 1
ATOM 1380 C C . HIS A 1 178 ? 6.127 20.868 -19.463 1.00 77.12 178 HIS A C 1
ATOM 1382 O O . HIS A 1 178 ? 6.918 20.780 -18.524 1.00 77.12 178 HIS A O 1
ATOM 1388 N N . ALA A 1 179 ? 5.266 21.889 -19.543 1.00 78.62 179 ALA A N 1
ATOM 1389 C CA . ALA A 1 179 ? 5.172 22.943 -18.533 1.00 78.62 179 ALA A CA 1
ATOM 1390 C C . ALA A 1 179 ? 4.786 22.420 -17.133 1.00 78.62 179 ALA A C 1
ATOM 1392 O O . ALA A 1 179 ? 5.287 22.940 -16.136 1.00 78.62 179 ALA A O 1
ATOM 1393 N N . ALA A 1 180 ? 3.964 21.368 -17.044 1.00 76.81 180 ALA A N 1
ATOM 1394 C CA . ALA A 1 180 ? 3.563 20.756 -15.776 1.00 76.81 180 ALA A CA 1
ATOM 1395 C C . ALA A 1 180 ? 4.739 20.070 -15.057 1.00 76.81 180 ALA A C 1
ATOM 1397 O O . ALA A 1 180 ? 4.732 19.946 -13.833 1.00 76.81 180 ALA A O 1
ATOM 1398 N N . HIS A 1 181 ? 5.780 19.667 -15.793 1.00 77.56 181 HIS A N 1
ATOM 1399 C CA . HIS A 1 181 ? 6.928 18.961 -15.223 1.00 77.56 181 HIS A CA 1
ATOM 1400 C C . HIS A 1 181 ? 7.791 19.889 -14.364 1.00 77.56 181 HIS A C 1
ATOM 1402 O O . HIS A 1 181 ? 8.338 19.459 -13.352 1.00 77.56 181 HIS A O 1
ATOM 1408 N N . LYS A 1 182 ? 7.896 21.175 -14.728 1.00 78.62 182 LYS A N 1
ATOM 1409 C CA . LYS A 1 182 ? 8.758 22.145 -14.027 1.00 78.62 182 LYS A CA 1
ATOM 1410 C C . LYS A 1 182 ? 8.384 22.316 -12.554 1.00 78.62 182 LYS A C 1
ATOM 1412 O O . LYS A 1 182 ? 9.266 22.499 -11.725 1.00 78.62 182 LYS A O 1
ATOM 1417 N N . ASN A 1 183 ? 7.099 22.182 -12.234 1.00 80.56 183 ASN A N 1
ATOM 1418 C CA . ASN A 1 183 ? 6.561 22.439 -10.898 1.00 80.56 183 ASN A CA 1
ATOM 1419 C C . ASN A 1 183 ? 6.173 21.157 -10.140 1.00 80.56 183 ASN A C 1
ATOM 1421 O O . ASN A 1 183 ? 5.516 21.238 -9.106 1.00 80.56 183 ASN A O 1
ATOM 1425 N N . SER A 1 184 ? 6.550 19.973 -10.639 1.00 83.50 184 SER A N 1
ATOM 1426 C CA . SER A 1 184 ? 6.191 18.695 -10.019 1.00 83.50 184 SER A CA 1
ATOM 1427 C C . SER A 1 184 ? 7.394 17.769 -9.893 1.00 83.50 184 SER A C 1
ATOM 1429 O O . SER A 1 184 ? 7.793 17.101 -10.849 1.00 83.50 184 SER A O 1
ATOM 1431 N N . SER A 1 185 ? 7.932 17.670 -8.676 1.00 84.25 185 SER A N 1
ATOM 1432 C CA . SER A 1 185 ? 9.012 16.731 -8.345 1.00 84.25 185 SER A CA 1
ATOM 1433 C C . SER A 1 185 ? 8.624 15.275 -8.622 1.00 84.25 185 SER A C 1
ATOM 1435 O O . SER A 1 185 ? 9.464 14.482 -9.034 1.00 84.25 185 SER A O 1
ATOM 1437 N N . ARG A 1 186 ? 7.339 14.926 -8.472 1.00 83.31 186 ARG A N 1
ATOM 1438 C CA . ARG A 1 186 ? 6.821 13.589 -8.791 1.00 83.31 186 ARG A CA 1
ATOM 1439 C C . ARG A 1 186 ? 6.928 13.275 -10.283 1.00 83.31 186 ARG A C 1
ATOM 1441 O O . ARG A 1 186 ? 7.421 12.211 -10.638 1.00 83.31 186 ARG A O 1
ATOM 1448 N N . LEU A 1 187 ? 6.505 14.199 -11.150 1.00 84.69 187 LEU A N 1
ATOM 1449 C CA . LEU A 1 187 ? 6.593 13.997 -12.601 1.00 84.69 187 LEU A CA 1
ATOM 1450 C C . LEU A 1 187 ? 8.051 13.945 -13.065 1.00 84.69 187 LEU A C 1
ATOM 1452 O O . LEU A 1 187 ? 8.393 13.128 -13.914 1.00 84.69 187 LEU A O 1
ATOM 1456 N N . GLN A 1 188 ? 8.923 14.768 -12.475 1.00 86.81 188 GLN A N 1
ATOM 1457 C CA . GLN A 1 188 ? 10.365 14.717 -12.740 1.00 86.81 188 GLN A CA 1
ATOM 1458 C C . GLN A 1 188 ? 10.964 13.364 -12.340 1.00 86.81 188 GLN A C 1
ATOM 1460 O O . GLN A 1 188 ? 11.707 12.774 -13.124 1.00 86.81 188 GLN A O 1
ATOM 1465 N N . ALA A 1 189 ? 10.599 12.844 -11.162 1.00 87.50 189 ALA A N 1
ATOM 1466 C CA . ALA A 1 189 ? 11.035 11.527 -10.712 1.00 87.50 189 ALA A CA 1
ATOM 1467 C C . ALA A 1 189 ? 10.608 10.440 -11.708 1.00 87.50 189 ALA A C 1
ATOM 1469 O O . ALA A 1 189 ? 11.456 9.688 -12.176 1.00 87.50 189 ALA A O 1
ATOM 1470 N N . TRP A 1 190 ? 9.337 10.414 -12.116 1.00 89.12 190 TRP A N 1
ATOM 1471 C CA . TRP A 1 190 ? 8.821 9.442 -13.087 1.00 89.12 190 TRP A CA 1
ATOM 1472 C C . TRP A 1 190 ? 9.474 9.550 -14.470 1.00 89.12 190 TRP A C 1
ATOM 1474 O O . TRP A 1 190 ? 9.846 8.536 -15.053 1.00 89.12 190 TRP A O 1
ATOM 1484 N N . MET A 1 191 ? 9.721 10.763 -14.967 1.00 88.50 191 MET A N 1
ATOM 1485 C CA . MET A 1 191 ? 10.449 10.977 -16.225 1.00 88.50 191 MET A CA 1
ATOM 1486 C C . MET A 1 191 ? 11.889 10.453 -16.190 1.00 88.50 191 MET A C 1
ATOM 1488 O O . MET A 1 191 ? 12.444 10.130 -17.239 1.00 88.50 191 MET A O 1
ATOM 1492 N N . SER A 1 192 ? 12.503 10.376 -15.005 1.00 91.50 192 SER A N 1
ATOM 1493 C CA . SER A 1 192 ? 13.868 9.863 -14.849 1.00 91.50 192 SER A CA 1
ATOM 1494 C C . SER A 1 192 ? 13.957 8.330 -14.866 1.00 91.50 192 SER A C 1
ATOM 1496 O O . SER A 1 192 ? 15.033 7.776 -15.082 1.00 91.50 192 SER A O 1
ATOM 1498 N N . VAL A 1 193 ? 12.833 7.632 -14.674 1.00 94.38 193 VAL A N 1
ATOM 1499 C CA . VAL A 1 193 ? 12.778 6.175 -14.477 1.00 94.38 193 VAL A CA 1
ATOM 1500 C C . VAL A 1 193 ? 13.411 5.373 -15.628 1.00 94.38 193 VAL A C 1
ATOM 1502 O O . VAL A 1 193 ? 14.219 4.493 -15.321 1.00 94.38 193 VAL A O 1
ATOM 1505 N N . PRO A 1 194 ? 13.166 5.679 -16.924 1.00 95.25 194 PRO A N 1
ATOM 1506 C CA . PRO A 1 194 ? 13.867 5.021 -18.033 1.00 95.25 194 PRO A CA 1
ATOM 1507 C C . PRO A 1 194 ? 15.395 5.087 -17.919 1.00 95.25 194 PRO A C 1
ATOM 1509 O O . PRO A 1 194 ? 16.086 4.105 -18.184 1.00 95.25 194 PRO A O 1
ATOM 1512 N N . TYR A 1 195 ? 15.940 6.226 -17.485 1.00 94.56 195 TYR A N 1
ATOM 1513 C CA . TYR A 1 195 ? 17.384 6.396 -17.322 1.00 94.56 195 TYR A CA 1
ATOM 1514 C C . TYR A 1 195 ? 17.909 5.577 -16.143 1.00 94.56 195 TYR A C 1
ATOM 1516 O O . TYR A 1 195 ? 18.926 4.903 -16.278 1.00 94.56 195 TYR A O 1
ATOM 1524 N N . ASN A 1 196 ? 17.186 5.561 -15.019 1.00 94.19 196 ASN A N 1
ATOM 1525 C CA . ASN A 1 196 ? 17.551 4.743 -13.859 1.00 94.19 196 ASN A CA 1
ATOM 1526 C C . ASN A 1 196 ? 17.555 3.243 -14.196 1.00 94.19 196 ASN A C 1
ATOM 1528 O O . ASN A 1 196 ? 18.430 2.509 -13.741 1.00 94.19 196 ASN A O 1
ATOM 1532 N N . ALA A 1 197 ? 16.603 2.783 -15.014 1.00 95.62 197 ALA A N 1
ATOM 1533 C CA . ALA A 1 197 ? 16.561 1.400 -15.479 1.00 95.62 197 ALA A CA 1
ATOM 1534 C C . ALA A 1 197 ? 17.769 1.060 -16.369 1.00 95.62 197 ALA A C 1
ATOM 1536 O O . ALA A 1 197 ? 18.427 0.045 -16.139 1.00 95.62 197 ALA A O 1
ATOM 1537 N N . ARG A 1 198 ? 18.115 1.946 -17.314 1.00 94.81 198 ARG A N 1
ATOM 1538 C CA . ARG A 1 198 ? 19.285 1.793 -18.197 1.00 94.81 198 ARG A CA 1
ATOM 1539 C C . ARG A 1 198 ? 20.604 1.782 -17.432 1.00 94.81 198 ARG A C 1
ATOM 1541 O O . ARG A 1 198 ? 21.464 0.986 -17.756 1.00 94.81 198 ARG A O 1
ATOM 1548 N N . VAL A 1 199 ? 20.755 2.597 -16.388 1.00 95.31 199 VAL A N 1
ATOM 1549 C CA . VAL A 1 199 ? 21.961 2.563 -15.536 1.00 95.31 199 VAL A CA 1
ATOM 1550 C C . VAL A 1 199 ? 22.124 1.210 -14.834 1.00 95.31 199 VAL A C 1
ATOM 1552 O O . VAL A 1 199 ? 23.244 0.769 -14.602 1.00 95.31 199 VAL A O 1
ATOM 1555 N N . ARG A 1 200 ? 21.018 0.551 -14.468 1.00 94.00 200 ARG A N 1
ATOM 1556 C CA . ARG A 1 200 ? 21.053 -0.725 -13.742 1.00 94.00 200 ARG A CA 1
ATOM 1557 C C . ARG A 1 200 ? 21.217 -1.944 -14.653 1.00 94.00 200 ARG A C 1
ATOM 1559 O O . ARG A 1 200 ? 21.807 -2.926 -14.213 1.00 94.00 200 ARG A O 1
ATOM 1566 N N . PHE A 1 201 ? 20.653 -1.913 -15.861 1.00 95.81 201 PHE A N 1
ATOM 1567 C CA . PHE A 1 201 ? 20.504 -3.098 -16.719 1.00 95.81 201 PHE A CA 1
ATOM 1568 C C . PHE A 1 201 ? 20.959 -2.923 -18.178 1.00 95.81 201 PHE A C 1
ATOM 1570 O O . PHE A 1 201 ? 20.818 -3.872 -18.949 1.00 95.81 201 PHE A O 1
ATOM 1577 N N . GLY A 1 202 ? 21.431 -1.737 -18.571 1.00 78.56 202 GLY A N 1
ATOM 1578 C CA . GLY A 1 202 ? 21.865 -1.402 -19.933 1.00 78.56 202 GLY A CA 1
ATOM 1579 C C . GLY A 1 202 ? 23.369 -1.244 -20.075 1.00 78.56 202 GLY A C 1
ATOM 1580 O O . GLY A 1 202 ? 24.048 -1.002 -19.053 1.00 78.56 202 GLY A O 1
#

Sequence (202 aa):
MEEVAQRYPDDLHAQTLAAAAMMNTTRWVYWNKDGSPKPITEKFVALLESVIERDPTLTGTNHYYIHAVESSQTPSLGVPSAVRLGKLAPGPGHLVYMPGHIYLRVGRYADATEANIRATNADEDYMVQCATQGIYPVGSYHHNTHFLWAASALEGRSQVAMNAAEQVGNKVKENYPHAAHKNSSRLQAWMSVPYNARVRFG

Radius of gyration: 18.1 Å; chains: 1; bounding box: 44×35×44 Å

Foldseek 3Di:
DVVQCVVCVPPLVSLLVVLVVLCVVPVLPQADPVQHGDPSLVVSLVSLVVSCVVPVLDLSSLLSNLSSQLPGPCLVVSQSSLVNQCVNDQAALSSQQSSLSSCVSVVVLVVNLVSLVSSLVNLVVVCVVVVDDDCSCVPRNLVSLVSNLVSCLSVVVLVSNLVSLVVLLVSLVVPDDPVVCVPDPPSVVSNCSNVVSVVRRD

Secondary structure (DSSP, 8-state):
-HHHHHH-TT-HHHHHHHHHHHHHTTTT--B-TTSPBPHHHHHHHHHHHHHHHH-TT-HHHHHHHHHHHHTSS-GGGGHHHHHHHHHH--SSHHHHHTHHHHHHHTT-HHHHHHHHHHHHHHHHHHHHHHT--SHHHHHHHHHHHHHHHHHHHHHT-HHHHHHHHHHHHHHHHHHS-HHHHHT-HHHHHHHHHHHHHHHHH-